Protein 7VQ6 (pdb70)

InterPro domains:
  IPR004360 Glyoxalase/fosfomycin resistance/dioxygenase domain [PF00903] (30-168)
  IPR004361 Glyoxalase I [TIGR00068] (29-171)
  IPR018146 Glyoxalase I, conserved site [PS00934] (31-52)
  IPR018146 Glyoxalase I, conserved site [PS00935] (116-132)
  IPR029068 Glyoxalase/Bleomycin resistance protein/Dihydroxybiphenyl dioxygenase [G3DSA:3.10.180.10] (4-175)
  IPR029068 Glyoxalase/Bleomycin resistance protein/Dihydroxybiphenyl dioxygen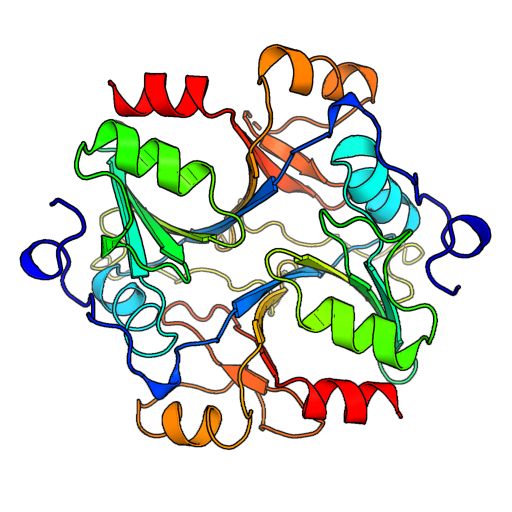ase [SSF54593] (16-169)
  IPR037523 Vicinal oxygen chelate (VOC), core domain [PS51819] (28-181)

Structure (mmCIF, N/CA/C/O backbone):
data_7VQ6
#
_entry.id   7VQ6
#
_cell.length_a   58.255
_cell.length_b   49.507
_cell.length_c   58.413
_cell.angle_alpha   90.000
_cell.angle_beta   99.380
_cell.angle_gamma   90.000
#
_symmetry.space_group_name_H-M   'P 1 21 1'
#
loop_
_entity.id
_entity.type
_entity.pdbx_description
1 polymer 'Lactoylglutathione lyase'
2 non-polymer 'NICKEL (II) ION'
3 water water
#
loop_
_atom_site.group_PDB
_atom_site.id
_atom_site.type_symbol
_atom_site.label_atom_id
_atom_site.label_alt_id
_atom_site.label_comp_id
_atom_site.label_asym_id
_atom_site.label_entity_id
_atom_site.label_seq_id
_atom_site.pdbx_PDB_ins_code
_atom_site.Cartn_x
_atom_site.Cartn_y
_atom_site.Cartn_z
_atom_site.occupancy
_atom_site.B_iso_or_equiv
_atom_site.auth_seq_id
_atom_site.auth_comp_id
_atom_site.auth_asym_id
_atom_site.auth_atom_id
_atom_site.pdbx_PDB_model_num
ATOM 1 N N . SER A 1 17 ? -4.302 20.389 17.851 1.00 21.57 6 SER A N 1
ATOM 2 C CA . SER A 1 17 ? -4.462 18.959 18.121 1.00 18.49 6 SER A CA 1
ATOM 3 C C . SER A 1 17 ? -3.753 18.511 19.414 1.00 14.59 6 SER A C 1
ATOM 4 O O . SER A 1 17 ? -2.841 19.191 19.955 1.00 14.67 6 SER A O 1
ATOM 7 N N . LYS A 1 18 ? -4.128 17.314 19.823 1.00 12.87 7 LYS A N 1
ATOM 8 C CA . LYS A 1 18 ? -3.524 16.700 21.032 1.00 11.70 7 LYS A CA 1
ATOM 9 C C . LYS A 1 18 ? -2.083 16.273 20.755 1.00 10.82 7 LYS A C 1
ATOM 10 O O . LYS A 1 18 ? -1.370 15.961 21.707 1.00 11.79 7 LYS A O 1
ATOM 16 N N . GLU A 1 19 ? -1.638 16.342 19.492 1.00 9.82 8 GLU A N 1
ATOM 17 C CA . GLU A 1 19 ? -0.209 16.127 19.166 1.00 9.28 8 GLU A CA 1
ATOM 18 C C . GLU A 1 19 ? 0.592 17.422 19.108 1.00 11.58 8 GLU A C 1
ATOM 19 O O . GLU A 1 19 ? 1.748 17.389 18.776 1.00 10.45 8 GLU A O 1
ATOM 25 N N . SER A 1 20 ? 0.009 18.572 19.440 1.00 11.04 9 SER A N 1
ATOM 26 C CA . SER A 1 20 ? 0.722 19.845 19.321 1.00 10.85 9 SER A CA 1
ATOM 27 C C . SER A 1 20 ? 1.884 19.929 20.291 1.00 10.06 9 SER A C 1
ATOM 28 O O . SER A 1 20 ? 1.880 19.310 21.343 1.00 8.88 9 SER A O 1
ATOM 31 N N . PRO A 1 21 ? 2.918 20.723 19.964 1.00 9.95 10 PRO A N 1
ATOM 32 C CA . PRO A 1 21 ? 3.983 20.944 20.929 1.00 11.96 10 PRO A CA 1
ATOM 33 C C . PRO A 1 21 ? 3.465 21.587 22.230 1.00 12.49 10 PRO A C 1
ATOM 34 O O . PRO A 1 21 ? 3.965 21.226 23.297 1.00 11.92 10 PRO A O 1
ATOM 38 N N . ALA A 1 22 ? 2.464 22.472 22.168 1.00 13.41 11 ALA A N 1
ATOM 39 C CA . ALA A 1 22 ? 1.928 23.081 23.415 1.00 12.02 11 ALA A CA 1
ATOM 40 C C . ALA A 1 22 ? 1.359 22.016 24.357 1.00 11.84 11 ALA A C 1
ATOM 41 O O . ALA A 1 22 ? 1.401 22.182 25.611 1.00 15.32 11 ALA A O 1
ATOM 43 N N . ASN A 1 23 ? 0.796 20.939 23.819 1.00 10.84 12 ASN A N 1
ATOM 44 C CA . ASN A 1 23 ? 0.177 19.826 24.579 1.00 10.94 12 ASN A CA 1
ATOM 45 C C . ASN A 1 23 ? 1.211 18.727 24.910 1.00 9.92 12 ASN A C 1
ATOM 46 O O . ASN A 1 23 ? 0.811 17.771 25.524 1.00 11.62 12 ASN A O 1
ATOM 51 N N . ASN A 1 24 ? 2.483 18.887 24.501 1.00 9.78 13 ASN A N 1
ATOM 52 C CA . ASN A 1 24 ? 3.464 17.782 24.628 1.00 9.21 13 ASN A CA 1
ATOM 53 C C . ASN A 1 24 ? 4.857 18.344 24.894 1.00 10.15 13 ASN A C 1
ATOM 54 O O . ASN A 1 24 ? 5.708 18.477 24.001 1.00 10.09 13 ASN A O 1
ATOM 59 N N . PRO A 1 25 ? 5.134 18.684 26.191 1.00 10.00 14 PRO A N 1
ATOM 60 C CA . PRO A 1 25 ? 6.461 19.129 26.580 1.00 9.68 14 PRO A CA 1
ATOM 61 C C . PRO A 1 25 ? 7.531 18.184 26.008 1.00 8.20 14 PRO A C 1
ATOM 62 O O . PRO A 1 25 ? 7.373 16.952 26.140 1.00 10.10 14 PRO A O 1
ATOM 66 N N . GLY A 1 26 ? 8.605 18.735 25.446 1.00 9.08 15 GLY A N 1
ATOM 67 C CA . GLY A 1 26 ? 9.713 18.010 24.843 1.00 8.37 15 GLY A CA 1
ATOM 68 C C . GLY A 1 26 ? 9.563 17.830 23.348 1.00 9.16 15 GLY A C 1
ATOM 69 O O . GLY A 1 26 ? 10.546 17.556 22.685 1.00 9.87 15 GLY A O 1
ATOM 70 N N . LEU A 1 27 ? 8.369 17.954 22.769 1.00 8.40 16 LEU A N 1
ATOM 71 C CA . LEU A 1 27 ? 8.188 17.736 21.311 1.00 8.75 16 LEU A CA 1
ATOM 72 C C . LEU A 1 27 ? 8.846 18.860 20.538 1.00 8.83 16 LEU A C 1
ATOM 73 O O . LEU A 1 27 ? 8.593 20.054 20.822 1.00 9.85 16 LEU A O 1
ATOM 78 N N . HIS A 1 28 ? 9.719 18.521 19.592 1.00 8.97 17 HIS A N 1
ATOM 79 C CA . HIS A 1 28 ? 10.515 19.445 18.764 1.00 9.31 17 HIS A CA 1
ATOM 80 C C . HIS A 1 28 ? 9.987 19.230 17.350 1.00 10.22 17 HIS A C 1
ATOM 81 O O . HIS A 1 28 ? 10.221 18.154 16.758 1.00 10.74 17 HIS A O 1
ATOM 88 N N . THR A 1 29 ? 9.174 20.121 16.812 1.00 11.72 18 THR A N 1
ATOM 89 C CA . THR A 1 29 ? 8.540 19.917 15.487 1.00 12.60 18 THR A CA 1
ATOM 90 C C . THR A 1 29 ? 8.496 21.266 14.795 1.00 11.92 18 THR A C 1
ATOM 91 O O . THR A 1 29 ? 8.233 22.243 15.496 1.00 12.88 18 THR A O 1
ATOM 95 N N . PRO A 1 30 ? 8.633 21.353 13.454 1.00 10.51 19 PRO A N 1
ATOM 96 C CA . PRO A 1 30 ? 8.968 20.256 12.549 1.00 9.99 19 PRO A CA 1
ATOM 97 C C . PRO A 1 30 ? 10.409 19.764 12.696 1.00 9.62 19 PRO A C 1
ATOM 98 O O . PRO A 1 30 ? 11.214 20.360 13.408 1.00 11.11 19 PRO A O 1
ATOM 102 N N . PRO A 1 31 ? 10.790 18.736 11.931 1.00 9.94 20 PRO A N 1
ATOM 103 C CA . PRO A 1 31 ? 12.122 18.186 12.078 1.00 8.75 20 PRO A CA 1
ATOM 104 C C . PRO A 1 31 ? 13.255 19.131 11.672 1.00 8.60 20 PRO A C 1
ATOM 105 O O . PRO A 1 31 ? 13.061 19.871 10.704 1.00 9.71 20 PRO A O 1
ATOM 109 N N . ASP A 1 32 ? 14.422 18.912 12.243 1.00 7.22 21 ASP A N 1
ATOM 110 C CA . ASP A 1 32 ? 15.610 19.627 11.817 1.00 7.71 21 ASP A CA 1
ATOM 111 C C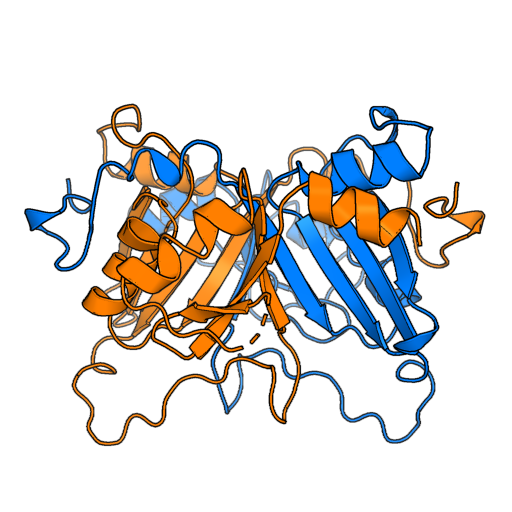 . ASP A 1 32 ? 15.950 19.245 10.381 1.00 7.32 21 ASP A C 1
ATOM 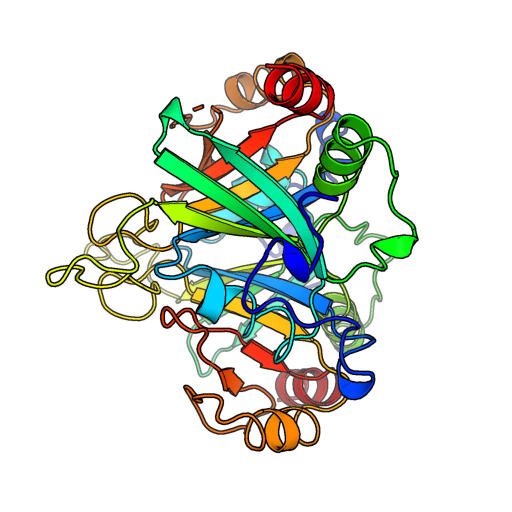112 O O . ASP A 1 32 ? 15.819 18.074 10.038 1.00 8.44 21 ASP A O 1
ATOM 117 N N . GLU A 1 33 ? 16.446 20.154 9.554 1.00 8.19 22 GLU A N 1
ATOM 118 C CA . GLU A 1 33 ? 16.807 19.872 8.155 1.00 9.51 22 GLU A CA 1
ATOM 119 C C . GLU A 1 33 ? 17.790 18.709 8.108 1.00 8.62 22 GLU A C 1
ATOM 120 O O . GLU A 1 33 ? 17.726 17.926 7.126 1.00 10.03 22 GLU A O 1
ATOM 126 N N . ALA A 1 34 ? 18.730 18.617 9.017 1.00 8.95 23 ALA A N 1
ATOM 127 C CA . ALA A 1 34 ? 19.799 17.601 8.948 1.00 9.25 23 ALA A CA 1
ATOM 128 C C . ALA A 1 34 ? 19.169 16.208 8.955 1.00 8.86 23 ALA A C 1
ATOM 129 O O . ALA A 1 34 ? 19.878 15.306 8.496 1.00 9.45 23 ALA A O 1
ATOM 131 N N . THR A 1 35 ? 17.950 16.031 9.475 1.00 7.93 24 THR A N 1
ATOM 132 C CA . THR A 1 35 ? 17.291 14.726 9.587 1.00 8.26 24 THR A CA 1
ATOM 133 C C . THR A 1 35 ? 16.453 14.385 8.383 1.00 9.14 24 THR A C 1
ATOM 134 O O . THR A 1 35 ? 15.908 13.295 8.366 1.00 9.40 24 THR A O 1
ATOM 138 N N . LYS A 1 36 ? 16.479 15.237 7.350 1.00 10.31 25 LYS A N 1
ATOM 139 C CA . LYS A 1 36 ? 15.705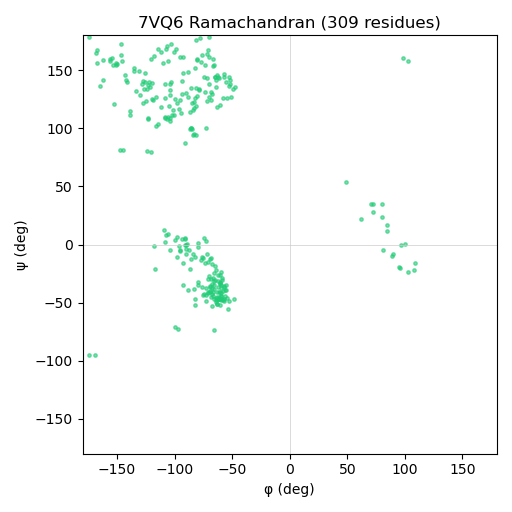 15.055 6.110 1.00 11.81 25 LYS A CA 1
ATOM 140 C C . LYS A 1 36 ? 16.020 13.676 5.519 1.00 10.62 25 LYS A C 1
ATOM 141 O O . LYS A 1 36 ? 17.204 13.334 5.359 1.00 11.78 25 LYS A O 1
ATOM 147 N N . GLY A 1 37 ? 14.990 12.876 5.262 1.00 11.44 26 GLY A N 1
ATOM 148 C CA . GLY A 1 37 ? 15.286 11.625 4.573 1.00 10.09 26 GLY A CA 1
ATOM 149 C C . GLY A 1 37 ? 15.811 10.540 5.512 1.00 8.95 26 GLY A C 1
ATOM 150 O O . GLY A 1 37 ? 16.029 9.457 5.004 1.00 10.60 26 GLY A O 1
ATOM 151 N N . TYR A 1 38 ? 16.061 10.769 6.791 1.00 8.64 27 TYR A N 1
ATOM 152 C CA . TYR A 1 38 ? 16.262 9.645 7.729 1.00 7.93 27 TYR A CA 1
ATOM 153 C C . TYR A 1 38 ? 15.084 8.686 7.586 1.00 7.94 27 TYR A C 1
ATOM 154 O O . TYR A 1 38 ? 13.969 9.077 7.412 1.00 8.09 27 TYR A O 1
ATOM 163 N N . ILE A 1 39 ? 15.385 7.431 7.666 1.00 8.25 28 ILE A N 1
ATOM 164 C CA . ILE A 1 39 ? 14.345 6.369 7.707 1.00 8.27 28 ILE A CA 1
ATOM 165 C C . ILE A 1 39 ? 14.523 5.450 8.911 1.00 7.31 28 ILE A C 1
ATOM 166 O O . ILE A 1 39 ? 15.641 5.197 9.367 1.00 7.87 28 ILE A O 1
ATOM 171 N N . MET A 1 40 ? 13.387 4.964 9.395 1.00 6.55 29 MET A N 1
ATOM 172 C CA . MET A 1 40 ? 13.348 3.917 10.437 1.00 6.83 29 MET A CA 1
ATOM 173 C C . MET A 1 40 ? 13.500 2.567 9.728 1.00 6.30 29 MET A C 1
ATOM 174 O O . MET A 1 40 ? 12.513 2.055 9.164 1.00 7.53 29 MET A O 1
ATOM 179 N N . GLN A 1 41 ? 14.706 2.096 9.670 1.00 6.98 30 GLN A N 1
ATOM 180 C CA . GLN A 1 41 ? 15.068 1.039 8.715 1.00 6.97 30 GLN A CA 1
ATOM 181 C C . GLN A 1 41 ? 14.822 -0.354 9.311 1.00 6.87 30 GLN A C 1
ATOM 182 O O . GLN A 1 41 ? 14.476 -1.263 8.538 1.00 6.87 30 GLN A O 1
ATOM 188 N N . GLN A 1 42 ? 15.107 -0.579 10.594 1.00 6.27 31 GLN A N 1
ATOM 189 C CA . GLN A 1 42 ? 15.129 -1.960 11.136 1.00 6.39 31 GLN A CA 1
ATOM 190 C C . GLN A 1 42 ? 14.755 -1.978 12.602 1.00 6.73 31 GLN A C 1
ATOM 191 O O . GLN A 1 42 ? 14.977 -1.043 13.358 1.00 6.84 31 GLN A O 1
ATOM 197 N N . THR A 1 43 ? 14.269 -3.150 12.975 1.00 6.16 32 THR A N 1
ATOM 198 C CA . THR A 1 43 ? 14.049 -3.616 14.363 1.00 6.25 32 THR A CA 1
ATOM 199 C C . THR A 1 43 ? 14.828 -4.935 14.477 1.00 6.38 32 THR A C 1
ATOM 200 O O . THR A 1 43 ? 14.588 -5.838 13.648 1.00 6.56 32 THR A O 1
ATOM 204 N N . MET A 1 44 ? 15.762 -5.035 15.440 1.00 6.57 33 MET A N 1
ATOM 205 C CA . MET A 1 44 ? 16.652 -6.200 15.511 1.00 6.26 33 MET A CA 1
ATOM 206 C C . MET A 1 44 ? 16.271 -7.080 16.701 1.00 6.71 33 MET A C 1
ATOM 207 O O . MET A 1 44 ? 16.175 -6.612 17.875 1.00 6.48 33 MET A O 1
ATOM 212 N N . PHE A 1 45 ? 16.049 -8.348 16.385 1.00 6.09 34 PHE A N 1
ATOM 213 C CA . PHE A 1 45 ? 15.814 -9.400 17.412 1.00 6.23 34 PHE A CA 1
ATOM 214 C C . PHE A 1 45 ? 16.895 -10.481 17.313 1.00 5.82 34 PHE A C 1
ATOM 215 O O . PHE A 1 45 ? 17.245 -10.853 16.266 1.00 6.34 34 PHE A O 1
ATOM 223 N N . ARG A 1 46 ? 17.380 -10.945 18.464 1.00 30.00 35 ARG A N 1
ATOM 224 C CA . ARG A 1 46 ? 18.223 -12.180 18.466 1.00 30.00 35 ARG A CA 1
ATOM 225 C C . ARG A 1 46 ? 17.300 -13.405 18.347 1.00 30.00 35 ARG A C 1
ATOM 226 O O . ARG A 1 46 ? 16.348 -13.488 19.041 1.00 30.00 35 ARG A O 1
ATOM 234 N N . ILE A 1 47 ? 17.675 -14.297 17.458 1.00 5.65 36 ILE A N 1
ATOM 235 C CA . ILE A 1 47 ? 16.833 -15.504 17.206 1.00 6.20 36 ILE A CA 1
ATOM 236 C C . ILE A 1 47 ? 17.653 -16.799 17.360 1.00 6.15 36 ILE A C 1
ATOM 237 O O . ILE A 1 47 ? 18.786 -16.865 16.954 1.00 6.91 36 ILE A O 1
ATOM 242 N N . LYS A 1 48 ? 17.026 -17.791 17.954 1.00 6.01 37 LYS A N 1
ATOM 243 C CA . LYS A 1 48 ? 17.726 -19.060 18.269 1.00 7.23 37 LYS A CA 1
ATOM 244 C C . LYS A 1 48 ? 18.003 -19.916 17.009 1.00 7.63 37 LYS A C 1
ATOM 245 O O . LYS A 1 48 ? 19.099 -20.525 16.936 1.00 7.46 37 LYS A O 1
ATOM 251 N N . ASP A 1 49 ? 17.060 -20.036 16.121 1.00 7.37 38 ASP A N 1
ATOM 252 C CA . ASP A 1 49 ? 17.099 -21.063 15.064 1.00 7.50 38 ASP A CA 1
ATOM 253 C C . ASP A 1 49 ? 16.613 -20.422 13.762 1.00 7.52 38 ASP A C 1
ATOM 254 O O . ASP A 1 49 ? 15.406 -20.059 13.669 1.00 6.70 38 ASP A O 1
ATOM 259 N N . PRO A 1 50 ? 17.470 -20.226 12.748 1.00 7.47 39 PRO A N 1
ATOM 260 C CA . PRO A 1 50 ? 17.055 -19.499 11.546 1.00 8.11 39 PRO A CA 1
ATOM 261 C C . PRO A 1 50 ? 15.959 -20.233 10.772 1.00 8.20 39 PRO A C 1
ATOM 262 O O . PRO A 1 50 ? 15.188 -19.599 10.116 1.00 8.66 39 PRO A O 1
ATOM 266 N N . LYS A 1 51 ? 15.932 -21.578 10.818 1.00 8.40 40 LYS A N 1
ATOM 267 C CA . LYS A 1 51 ? 14.928 -22.286 10.015 1.00 8.35 40 LYS A CA 1
ATOM 268 C C . LYS A 1 51 ? 13.540 -21.994 10.595 1.00 8.26 40 LYS A C 1
ATOM 269 O O . LYS A 1 51 ? 12.599 -21.694 9.867 1.00 8.54 40 LYS A O 1
ATOM 275 N N . ARG A 1 52 ? 13.389 -22.017 11.900 1.00 8.29 41 ARG A N 1
ATOM 276 C CA . ARG A 1 52 ? 12.104 -21.727 12.545 1.00 8.48 41 ARG A CA 1
ATOM 277 C C . ARG A 1 52 ? 11.731 -20.276 12.318 1.00 8.00 41 ARG A C 1
ATOM 278 O O . ARG A 1 52 ? 10.568 -19.974 12.046 1.00 7.91 41 ARG A O 1
ATOM 286 N N . THR A 1 53 ? 12.709 -19.392 12.479 1.00 7.21 42 THR A N 1
ATOM 287 C CA . THR A 1 53 ? 12.411 -17.956 12.310 1.00 8.16 42 THR A CA 1
ATOM 288 C C . THR A 1 53 ? 12.086 -17.638 10.849 1.00 7.72 42 THR A C 1
ATOM 289 O O . THR A 1 53 ? 11.075 -16.922 10.630 1.00 7.64 42 THR A O 1
ATOM 293 N N . LEU A 1 54 ? 12.866 -18.149 9.904 1.00 7.77 43 LEU A N 1
ATOM 294 C CA . LEU A 1 54 ? 12.477 -17.926 8.498 1.00 9.57 43 LEU A CA 1
ATOM 295 C C . LEU A 1 54 ? 11.078 -18.426 8.217 1.00 9.01 43 LEU A C 1
ATOM 296 O O . LEU A 1 54 ? 10.307 -17.760 7.487 1.00 9.28 43 LEU A O 1
ATOM 301 N N A GLU A 1 55 ? 10.701 -19.591 8.720 0.50 8.27 44 GLU A N 1
ATOM 302 N N B GLU A 1 55 ? 10.739 -19.632 8.690 0.50 8.58 44 GLU A N 1
ATOM 303 C CA A GLU A 1 55 ? 9.359 -20.109 8.383 0.50 9.64 44 GLU A CA 1
ATOM 304 C CA B GLU A 1 55 ? 9.391 -20.228 8.490 0.50 10.31 44 GLU A CA 1
ATOM 305 C C A GLU A 1 55 ? 8.269 -19.212 8.999 0.50 9.18 44 GLU A C 1
ATOM 306 C C B GLU A 1 55 ? 8.354 -19.203 8.976 0.50 9.48 44 GLU A C 1
ATOM 307 O O A GLU A 1 55 ? 7.161 -19.002 8.410 0.50 9.09 44 GLU A O 1
ATOM 308 O O B GLU A 1 55 ? 7.420 -18.859 8.232 0.50 10.35 44 GLU A O 1
ATOM 319 N N . PHE A 1 56 ? 8.435 -18.803 10.248 1.00 9.08 45 PHE A N 1
ATOM 320 C CA . PHE A 1 56 ? 7.441 -17.940 10.879 1.00 8.95 45 PHE A CA 1
ATOM 321 C C . PHE A 1 56 ? 7.327 -16.642 10.077 1.00 8.37 45 PHE A C 1
ATOM 322 O O . PHE A 1 56 ? 6.207 -16.243 9.696 1.00 9.20 45 PHE A O 1
ATOM 330 N N . TYR A 1 57 ? 8.428 -15.923 9.858 1.00 7.76 46 TYR A N 1
ATOM 331 C CA . TYR A 1 57 ? 8.288 -14.562 9.288 1.00 7.46 46 TYR A CA 1
ATOM 332 C C . TYR A 1 57 ? 7.867 -14.667 7.834 1.00 7.67 46 TYR A C 1
ATOM 333 O O . TYR A 1 57 ? 7.221 -13.740 7.346 1.00 7.29 46 TYR A O 1
ATOM 342 N N . SER A 1 58 ? 8.242 -15.711 7.131 1.00 8.17 47 SER A N 1
ATOM 343 C CA . SER A 1 58 ? 7.923 -15.831 5.683 1.00 9.03 47 SER A CA 1
ATOM 344 C C . SER A 1 58 ? 6.575 -16.523 5.494 1.00 10.12 47 SER A C 1
ATOM 345 O O . SER A 1 58 ? 5.735 -15.969 4.764 1.00 9.95 47 SER A O 1
ATOM 348 N N A ARG A 1 59 ? 6.357 -17.670 6.092 0.50 9.70 48 ARG A N 1
ATOM 349 N N B ARG A 1 59 ? 6.322 -17.665 6.123 0.50 9.67 48 ARG A N 1
ATOM 350 C CA A ARG A 1 59 ? 5.060 -18.345 5.886 0.50 9.77 48 ARG A CA 1
ATOM 351 C CA B ARG A 1 59 ? 5.067 -18.435 5.872 0.50 9.61 48 ARG A CA 1
ATOM 352 C C A ARG A 1 59 ? 3.978 -17.615 6.691 0.50 9.22 48 ARG A C 1
ATOM 353 C C B ARG A 1 59 ? 3.911 -17.851 6.718 0.50 9.04 48 ARG A C 1
ATOM 354 O O A ARG A 1 59 ? 2.956 -17.145 6.137 0.50 9.97 48 ARG A O 1
ATOM 355 O O B ARG A 1 59 ? 2.762 -17.677 6.187 0.50 8.95 48 ARG A O 1
ATOM 370 N N . VAL A 1 60 ? 4.116 -17.566 8.020 1.00 8.79 49 VAL A N 1
ATOM 371 C CA . VAL A 1 60 ? 3.036 -17.032 8.860 1.00 9.30 49 VAL A CA 1
ATOM 372 C C . VAL A 1 60 ? 2.803 -15.565 8.509 1.00 8.21 49 VAL A C 1
ATOM 373 O O . VAL A 1 60 ? 1.624 -15.165 8.274 1.00 8.97 49 VAL A O 1
ATOM 377 N N . LEU A 1 61 ? 3.835 -14.711 8.560 1.00 8.47 50 LEU A N 1
ATOM 378 C CA . LEU A 1 61 ? 3.609 -13.259 8.375 1.00 9.05 50 LEU A CA 1
ATOM 379 C C . LEU A 1 61 ? 3.617 -12.820 6.920 1.00 8.46 50 LEU A C 1
ATOM 380 O O . LEU A 1 61 ? 3.123 -11.724 6.624 1.00 9.29 50 LEU A O 1
ATOM 385 N N . GLY A 1 62 ? 4.209 -13.573 6.040 1.00 7.57 51 GLY A N 1
ATOM 386 C CA . GLY A 1 62 ? 4.303 -13.151 4.627 1.00 7.88 51 GLY A CA 1
ATOM 387 C C . GLY A 1 62 ? 5.393 -12.157 4.330 1.00 7.91 51 GLY A C 1
ATOM 388 O O . GLY A 1 62 ? 5.381 -11.543 3.221 1.00 8.29 51 GLY A O 1
ATOM 389 N N . MET A 1 63 ? 6.430 -12.106 5.142 1.00 8.00 52 MET A N 1
ATOM 390 C CA . MET A 1 63 ? 7.595 -11.299 4.823 1.00 7.14 52 MET A CA 1
ATOM 391 C C . MET A 1 63 ? 8.486 -12.066 3.833 1.00 7.29 52 MET A C 1
ATOM 392 O O . MET A 1 63 ? 8.385 -13.291 3.733 1.00 9.56 52 MET A O 1
ATOM 397 N N . SER A 1 64 ? 9.332 -11.299 3.142 1.00 6.79 53 SER A N 1
ATOM 398 C CA . SER A 1 64 ? 10.356 -11.830 2.236 1.00 7.14 53 SER A CA 1
ATOM 399 C C . SER A 1 64 ? 11.732 -11.719 2.869 1.00 8.02 53 SER A C 1
ATOM 400 O O . SER A 1 64 ? 11.982 -10.822 3.699 1.00 8.78 53 SER A O 1
ATOM 403 N N . LEU A 1 65 ? 12.650 -12.529 2.409 1.00 7.43 54 LEU A N 1
ATOM 404 C CA . LEU A 1 65 ? 14.063 -12.451 2.788 1.00 7.75 54 LEU A CA 1
ATOM 405 C C . LEU A 1 65 ? 14.744 -11.445 1.880 1.00 9.33 54 LEU A C 1
ATOM 406 O O . LEU A 1 65 ? 15.054 -11.737 0.755 1.00 9.37 54 LEU A O 1
ATOM 411 N N . LEU A 1 66 ? 14.943 -10.235 2.385 1.00 7.88 55 LEU A N 1
ATOM 412 C CA . LEU A 1 66 ? 15.568 -9.149 1.600 1.00 8.48 55 LEU A CA 1
ATOM 413 C C . LEU A 1 66 ? 17.058 -9.390 1.512 1.00 8.36 55 LEU A C 1
ATOM 414 O O . LEU A 1 66 ? 17.668 -9.106 0.399 1.00 9.29 55 LEU A O 1
ATOM 419 N N . ASN A 1 67 ? 17.686 -9.898 2.549 1.00 9.78 56 ASN A N 1
ATOM 420 C CA . ASN A 1 67 ? 19.142 -10.032 2.510 1.00 10.06 56 ASN A CA 1
ATOM 421 C C . ASN A 1 67 ? 19.575 -10.999 3.582 1.00 9.74 56 ASN A C 1
ATOM 422 O O . ASN A 1 67 ? 19.081 -10.941 4.683 1.00 9.19 56 ASN A O 1
ATOM 427 N N . LYS A 1 68 ? 20.569 -11.813 3.262 1.00 10.00 57 LYS A N 1
ATOM 428 C CA . LYS A 1 68 ? 21.244 -12.660 4.263 1.00 10.42 57 LYS A CA 1
ATOM 429 C C . LYS A 1 68 ? 22.702 -12.256 4.305 1.00 11.99 57 LYS A C 1
ATOM 430 O O . LYS A 1 68 ? 23.374 -12.288 3.245 1.00 12.37 57 LYS A O 1
ATOM 436 N N . VAL A 1 69 ? 23.209 -11.899 5.450 1.00 11.97 58 VAL A N 1
ATOM 437 C CA . VAL A 1 69 ? 24.596 -11.424 5.590 1.00 14.68 58 VAL A CA 1
ATOM 438 C C . VAL A 1 69 ? 25.271 -12.335 6.610 1.00 13.93 58 VAL A C 1
ATOM 439 O O . VAL A 1 69 ? 24.962 -12.254 7.789 1.00 12.58 58 VAL A O 1
ATOM 443 N N . ASP A 1 70 ? 26.161 -13.203 6.168 1.00 16.43 59 ASP A N 1
ATOM 444 C CA . ASP A 1 70 ? 27.027 -14.026 7.043 1.00 17.65 59 ASP A CA 1
ATOM 445 C C . ASP A 1 70 ? 28.210 -13.172 7.520 1.00 18.20 59 ASP A C 1
ATOM 446 O O . ASP A 1 70 ? 28.829 -12.406 6.703 1.00 19.01 59 ASP A O 1
ATOM 451 N N . VAL A 1 71 ? 28.430 -13.141 8.810 1.00 18.32 60 VAL A N 1
ATOM 452 C CA . VAL A 1 71 ? 29.575 -12.429 9.411 1.00 20.80 60 VAL A CA 1
ATOM 453 C C . VAL A 1 71 ? 30.438 -13.426 10.181 1.00 21.72 60 VAL A C 1
ATOM 454 O O . VAL A 1 71 ? 30.342 -13.548 11.395 1.00 23.83 60 VAL A O 1
ATOM 458 N N . PRO A 1 72 ? 31.281 -14.178 9.449 1.00 26.80 61 PRO A N 1
ATOM 459 C CA . PRO A 1 72 ? 31.999 -15.324 10.012 1.00 30.32 61 PRO A CA 1
ATOM 460 C C . PRO A 1 72 ? 32.907 -14.990 11.200 1.00 33.71 61 PRO A C 1
ATOM 461 O O . PRO A 1 72 ? 33.035 -15.854 12.055 1.00 29.24 61 PRO A O 1
ATOM 465 N N . TYR A 1 73 ? 33.471 -13.782 11.274 1.00 35.82 62 TYR A N 1
ATOM 466 C CA . TYR A 1 73 ? 34.391 -13.409 12.387 1.00 43.91 62 TYR A CA 1
ATOM 467 C C . TYR A 1 73 ? 33.583 -13.103 13.661 1.00 40.70 62 TYR A C 1
ATOM 468 O O . TYR A 1 73 ? 34.182 -13.024 14.750 1.00 36.79 62 TYR A O 1
ATOM 477 N N . MET A 1 74 ? 32.260 -12.930 13.545 1.00 32.63 63 MET A N 1
ATOM 478 C CA . MET A 1 74 ? 31.356 -12.721 14.700 1.00 30.36 63 MET A CA 1
ATOM 479 C C . MET A 1 74 ? 30.502 -13.985 14.904 1.00 23.71 63 MET A C 1
ATOM 480 O O . MET A 1 74 ? 29.669 -13.972 15.813 1.00 22.62 63 MET A O 1
ATOM 485 N N . LYS A 1 75 ? 30.723 -15.011 14.092 1.00 21.10 64 LYS A N 1
ATOM 486 C CA . LYS A 1 75 ? 29.973 -16.288 14.153 1.00 19.66 64 LYS A CA 1
ATOM 487 C C . LYS A 1 75 ? 28.468 -15.980 14.194 1.00 17.69 64 LYS A C 1
ATOM 488 O O . LYS A 1 75 ? 27.804 -16.454 15.077 1.00 15.65 64 LYS A O 1
ATOM 494 N N . MET A 1 76 ? 27.999 -15.193 13.229 1.00 15.86 65 MET A N 1
ATOM 495 C CA . MET A 1 76 ? 26.573 -14.809 13.205 1.00 15.03 65 MET A CA 1
ATOM 496 C C . MET A 1 76 ? 26.145 -14.575 11.777 1.00 13.11 65 MET A C 1
ATOM 497 O O . MET A 1 76 ? 26.941 -14.356 10.880 1.00 13.00 65 MET A O 1
ATOM 502 N N . THR A 1 77 ? 24.850 -14.711 11.573 1.00 11.49 66 THR A N 1
ATOM 503 C CA . THR A 1 77 ? 24.172 -14.423 10.308 1.00 10.37 66 THR A CA 1
ATOM 504 C C . THR A 1 77 ? 23.025 -13.465 10.586 1.00 10.40 66 THR A C 1
ATOM 505 O O . THR A 1 77 ? 22.233 -13.718 11.521 1.00 11.67 66 THR A O 1
ATOM 509 N N . LEU A 1 78 ? 22.930 -12.451 9.769 1.00 9.29 67 LEU A N 1
ATOM 510 C CA . LEU A 1 78 ? 21.837 -11.476 9.782 1.00 9.48 67 LEU A CA 1
ATOM 511 C C . LEU A 1 78 ? 20.839 -11.840 8.691 1.00 9.26 67 LEU A C 1
ATOM 512 O O . LEU A 1 78 ? 21.227 -11.920 7.514 1.00 10.80 67 LEU A O 1
ATOM 517 N N . TYR A 1 79 ? 19.580 -11.996 9.068 1.00 8.85 68 TYR A N 1
ATOM 518 C CA . TYR A 1 79 ? 18.460 -12.244 8.129 1.00 8.43 68 TYR A CA 1
ATOM 519 C C . TYR A 1 79 ? 17.615 -10.960 8.092 1.00 8.59 68 TYR A C 1
ATOM 520 O O . TYR A 1 79 ? 16.900 -10.703 9.098 1.00 9.54 68 TYR A O 1
ATOM 529 N N . MET A 1 80 ? 17.644 -10.211 6.993 1.00 8.21 69 MET A N 1
ATOM 530 C CA . MET A 1 80 ? 16.833 -8.995 6.885 1.00 8.34 69 MET A CA 1
ATOM 531 C C . MET A 1 80 ? 15.544 -9.326 6.181 1.00 7.49 69 MET A C 1
ATOM 532 O O . MET A 1 80 ? 15.620 -9.802 4.994 1.00 8.01 69 MET A O 1
ATOM 537 N N . MET A 1 81 ? 14.417 -9.034 6.792 1.00 6.55 70 MET A N 1
ATOM 538 C CA . MET A 1 81 ? 13.146 -9.498 6.220 1.00 5.94 70 MET A CA 1
ATOM 539 C C . MET A 1 81 ? 12.175 -8.334 6.282 1.00 6.66 70 MET A C 1
ATOM 540 O O . MET A 1 81 ? 12.247 -7.489 7.180 1.00 6.59 70 MET A O 1
ATOM 545 N N . GLY A 1 82 ? 11.278 -8.305 5.333 1.00 6.96 71 GLY A N 1
ATOM 546 C CA . GLY A 1 82 ? 10.222 -7.295 5.322 1.00 7.99 71 GLY A CA 1
ATOM 547 C C . GLY A 1 82 ? 9.241 -7.533 4.224 1.00 8.58 71 GLY A C 1
ATOM 548 O O . GLY A 1 82 ? 9.384 -8.506 3.446 1.00 8.96 71 GLY A O 1
ATOM 549 N N . TYR A 1 83 ? 8.247 -6.662 4.182 1.00 8.36 72 TYR A N 1
ATOM 550 C CA . TYR A 1 83 ? 7.224 -6.709 3.138 1.00 8.22 72 TYR A CA 1
ATOM 551 C C . TYR A 1 83 ? 7.698 -5.991 1.894 1.00 9.22 72 TYR A C 1
ATOM 552 O O . TYR A 1 83 ? 7.604 -4.762 1.782 1.00 10.30 72 TYR A O 1
ATOM 561 N N . GLU A 1 84 ? 8.261 -6.759 0.987 1.00 9.77 73 GLU A N 1
ATOM 562 C CA . GLU A 1 84 ? 8.721 -6.228 -0.306 1.00 10.97 73 GLU A CA 1
ATOM 563 C C . GLU A 1 84 ? 8.641 -7.297 -1.367 1.00 12.98 73 GLU A C 1
ATOM 564 O O . GLU A 1 84 ? 8.660 -8.494 -1.032 1.00 14.37 73 GLU A O 1
ATOM 570 N N . ASP A 1 85 ? 8.507 -6.836 -2.605 1.00 13.26 74 ASP A N 1
ATOM 571 C CA . ASP A 1 85 ? 8.615 -7.717 -3.793 1.00 13.97 74 ASP A CA 1
ATOM 572 C C . ASP A 1 85 ? 10.093 -7.873 -4.063 1.00 14.02 74 ASP A C 1
ATOM 573 O O . ASP A 1 85 ? 10.619 -7.014 -4.714 1.00 13.86 74 ASP A O 1
ATOM 578 N N . VAL A 1 86 ? 10.738 -8.923 -3.560 1.00 13.57 75 VAL A N 1
ATOM 579 C CA . VAL A 1 86 ? 12.205 -9.057 -3.731 1.00 15.55 75 VAL A CA 1
ATOM 580 C C . VAL A 1 86 ? 12.564 -9.375 -5.163 1.00 16.41 75 VAL A C 1
ATOM 581 O O . VAL A 1 86 ? 13.711 -9.209 -5.506 1.00 16.78 75 VAL A O 1
ATOM 585 N N . SER A 1 87 ? 11.616 -9.790 -5.989 1.00 15.14 76 SER A N 1
ATOM 586 C CA . SER A 1 87 ? 11.869 -9.923 -7.444 1.00 15.89 76 SER A CA 1
ATOM 587 C C . SER A 1 87 ? 12.175 -8.555 -8.062 1.00 15.60 76 SER A C 1
ATOM 588 O O . SER A 1 87 ? 12.773 -8.513 -9.141 1.00 20.35 76 SER A O 1
ATOM 591 N N . SER A 1 88 ? 11.763 -7.456 -7.433 1.00 17.67 77 SER A N 1
ATOM 592 C CA . SER A 1 88 ? 12.056 -6.109 -7.964 1.00 19.15 77 SER A CA 1
ATOM 593 C C . SER A 1 88 ? 13.440 -5.647 -7.525 1.00 20.03 77 SER A C 1
ATOM 594 O O . SER A 1 88 ? 13.838 -4.555 -7.917 1.00 21.92 77 SER A O 1
ATOM 597 N N . ALA A 1 89 ? 14.116 -6.372 -6.645 1.00 16.16 78 ALA A N 1
ATOM 598 C CA . ALA A 1 89 ? 15.379 -5.868 -6.068 1.00 16.19 78 ALA A CA 1
ATOM 599 C C . ALA A 1 89 ? 16.540 -6.079 -7.030 1.00 16.89 78 ALA A C 1
ATOM 600 O O . ALA A 1 89 ? 16.552 -6.985 -7.870 1.00 17.22 78 ALA A O 1
ATOM 602 N N . PRO A 1 90 ? 17.641 -5.325 -6.882 1.00 13.83 79 PRO A N 1
ATOM 603 C CA . PRO A 1 90 ? 18.839 -5.607 -7.670 1.00 15.62 79 PRO A CA 1
ATOM 604 C C . PRO A 1 90 ? 19.337 -7.050 -7.600 1.00 16.19 79 PRO A C 1
ATOM 605 O O . PRO A 1 90 ? 19.259 -7.691 -6.574 1.00 16.15 79 PRO A O 1
ATOM 609 N N . SER A 1 91 ? 19.857 -7.546 -8.737 1.00 20.19 80 SER A N 1
ATOM 610 C CA . SER A 1 91 ? 20.461 -8.895 -8.842 1.00 19.17 80 SER A CA 1
ATOM 611 C C . SER A 1 91 ? 21.888 -8.880 -8.286 1.00 17.01 80 SER A C 1
ATOM 612 O O . SER A 1 91 ? 22.379 -9.849 -7.720 1.00 16.77 80 SER A O 1
ATOM 615 N N . ASP A 1 92 ? 22.594 -7.779 -8.476 1.00 15.24 81 ASP A N 1
ATOM 616 C CA . ASP A 1 92 ? 23.963 -7.619 -7.980 1.00 15.78 81 ASP A CA 1
ATOM 617 C C . ASP A 1 92 ? 23.911 -7.745 -6.457 1.00 14.70 81 ASP A C 1
ATOM 618 O O . ASP A 1 92 ? 23.235 -6.914 -5.831 1.00 14.22 81 ASP A O 1
ATOM 623 N N . PRO A 1 93 ? 24.612 -8.705 -5.831 1.00 14.86 82 PRO A N 1
ATOM 624 C CA . PRO A 1 93 ? 24.462 -8.886 -4.381 1.00 13.86 82 PRO A CA 1
ATOM 625 C C . PRO A 1 93 ? 24.836 -7.637 -3.560 1.00 14.93 82 PRO A C 1
ATOM 626 O O . PRO A 1 93 ? 24.192 -7.338 -2.529 1.00 13.59 82 PRO A O 1
ATOM 630 N N . VAL A 1 94 ? 25.860 -6.904 -3.962 1.00 15.54 83 VAL A N 1
ATOM 631 C CA . VAL A 1 94 ? 26.221 -5.670 -3.192 1.00 16.30 83 VAL A CA 1
ATOM 632 C C . VAL A 1 94 ? 25.061 -4.676 -3.305 1.00 14.51 83 VAL A C 1
ATOM 633 O O . VAL A 1 94 ? 24.691 -4.094 -2.271 1.00 13.41 83 VAL A O 1
ATOM 637 N N . GLU A 1 95 ? 24.521 -4.454 -4.501 1.00 13.66 84 GLU A N 1
ATOM 638 C CA . GLU A 1 95 ? 23.439 -3.484 -4.719 1.00 13.92 84 GLU A CA 1
ATOM 639 C C . GLU A 1 95 ? 22.169 -3.955 -3.995 1.00 13.64 84 GLU A C 1
ATOM 640 O O . GLU A 1 95 ? 21.346 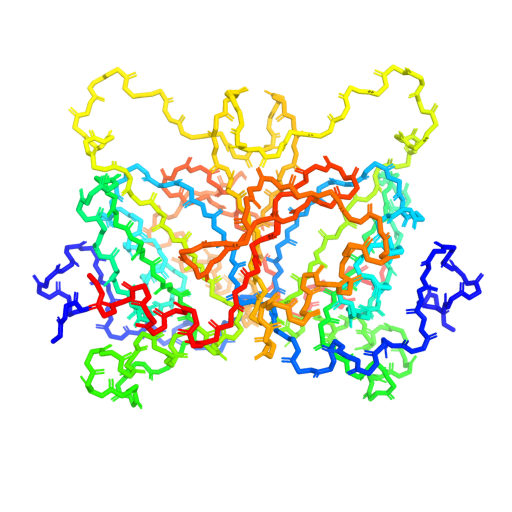-3.119 -3.545 1.00 13.14 84 GLU A O 1
ATOM 646 N N . LYS A 1 96 ? 21.988 -5.263 -3.887 1.00 12.76 85 LYS A N 1
ATOM 647 C CA . LYS A 1 96 ? 20.777 -5.808 -3.224 1.00 11.47 85 LYS A CA 1
ATOM 648 C C . LYS A 1 96 ? 20.870 -5.494 -1.715 1.00 9.62 85 LYS A C 1
ATOM 649 O O . LYS A 1 96 ? 19.861 -5.155 -1.073 1.00 10.67 85 LYS A O 1
ATOM 655 N N . THR A 1 97 ? 22.055 -5.619 -1.160 1.00 10.49 86 THR A N 1
ATOM 656 C CA . THR A 1 97 ? 22.253 -5.242 0.258 1.00 10.99 86 THR A CA 1
ATOM 657 C C . THR A 1 97 ? 21.964 -3.752 0.431 1.00 11.45 86 THR A C 1
ATOM 658 O O . THR A 1 97 ? 21.329 -3.321 1.425 1.00 10.96 86 THR A O 1
ATOM 662 N N . ILE A 1 98 ? 22.508 -2.920 -0.442 1.00 10.02 87 ILE A N 1
ATOM 663 C CA . ILE A 1 98 ? 22.287 -1.465 -0.308 1.00 11.52 87 ILE A CA 1
ATOM 664 C C . ILE A 1 98 ? 20.807 -1.182 -0.443 1.00 11.72 87 ILE A C 1
ATOM 665 O O . ILE A 1 98 ? 20.264 -0.321 0.286 1.00 11.11 87 ILE A O 1
ATOM 670 N N . TRP A 1 99 ? 20.111 -1.725 -1.427 1.00 10.41 88 TRP A N 1
ATOM 671 C CA . TRP A 1 99 ? 18.645 -1.613 -1.556 1.00 10.97 88 TRP A CA 1
ATOM 672 C C . TRP A 1 99 ? 17.967 -1.959 -0.218 1.00 10.06 88 TRP A C 1
ATOM 673 O O . TRP A 1 99 ? 17.085 -1.227 0.210 1.00 9.69 88 TRP A O 1
ATOM 684 N N . THR A 1 100 ? 18.378 -3.060 0.416 1.00 9.88 89 THR A N 1
ATOM 685 C CA . THR A 1 100 ? 17.732 -3.537 1.663 1.00 9.66 89 THR A CA 1
ATOM 686 C C . THR A 1 100 ? 17.778 -2.420 2.695 1.00 9.97 89 THR A C 1
ATOM 687 O O . THR A 1 100 ? 16.764 -2.111 3.352 1.00 8.67 89 THR A O 1
ATOM 691 N N . PHE A 1 101 ? 18.924 -1.779 2.804 1.00 10.09 90 PHE A N 1
ATOM 692 C CA . PHE A 1 101 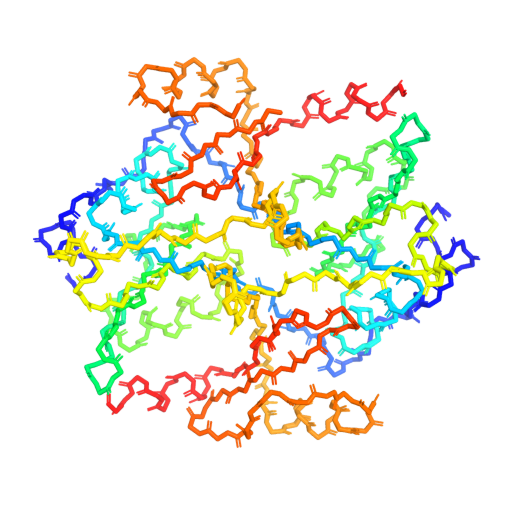? 19.206 -0.778 3.856 1.00 10.47 90 PHE A CA 1
ATOM 693 C C . PHE A 1 101 ? 18.590 0.558 3.478 1.00 10.01 90 PHE A C 1
ATOM 694 O O . PHE A 1 101 ? 18.678 1.538 4.347 1.00 12.36 90 PHE A O 1
ATOM 702 N N . GLY A 1 102 ? 17.952 0.726 2.324 1.00 9.61 91 GLY A N 1
ATOM 703 C CA . GLY A 1 102 ? 17.121 1.875 2.037 1.00 11.26 91 GLY A CA 1
ATOM 704 C C . GLY A 1 102 ? 15.652 1.592 2.208 1.00 10.59 91 GLY A C 1
ATOM 705 O O . GLY A 1 102 ? 14.853 2.495 1.937 1.00 11.56 91 GLY A O 1
ATOM 706 N N . ARG A 1 103 ? 15.262 0.402 2.660 1.00 9.08 92 ARG A N 1
ATOM 707 C CA A ARG A 1 103 ? 13.818 0.101 2.856 0.55 9.72 92 ARG A CA 1
ATOM 708 C CA B ARG A 1 103 ? 13.830 0.048 2.870 0.45 9.42 92 ARG A CA 1
ATOM 709 C C . ARG A 1 103 ? 13.442 0.365 4.300 1.00 9.29 92 ARG A C 1
ATOM 710 O O . ARG A 1 103 ? 14.103 -0.155 5.184 1.00 9.45 92 ARG A O 1
ATOM 725 N N . PRO A 1 104 ? 12.407 1.133 4.582 1.00 7.95 93 PRO A N 1
ATOM 726 C CA . PRO A 1 104 ? 11.883 1.193 5.930 1.00 7.62 93 PRO A CA 1
ATOM 727 C C . PRO A 1 104 ? 11.262 -0.113 6.396 1.00 7.76 93 PRO A C 1
ATOM 728 O O . PRO A 1 104 ? 10.856 -0.932 5.589 1.00 9.21 93 PRO A O 1
ATOM 732 N N . ALA A 1 105 ? 11.145 -0.278 7.687 1.00 6.50 94 ALA A N 1
ATOM 733 C CA . ALA A 1 105 ? 10.208 -1.244 8.305 1.00 7.00 94 ALA A CA 1
ATOM 734 C C . ALA A 1 105 ? 10.672 -2.667 8.124 1.00 7.43 94 ALA A C 1
ATOM 735 O O . ALA A 1 105 ? 9.882 -3.584 8.011 1.00 9.53 94 ALA A O 1
ATOM 737 N N . THR A 1 106 ? 11.991 -2.892 8.153 1.00 6.99 95 THR A N 1
ATOM 738 C CA . THR A 1 106 ? 12.540 -4.251 8.098 1.00 7.37 95 THR A CA 1
ATOM 739 C C . THR A 1 106 ? 12.772 -4.834 9.498 1.00 6.69 95 THR A C 1
ATOM 740 O O . THR A 1 106 ? 12.890 -4.113 10.486 1.00 6.42 95 THR A O 1
ATOM 744 N N . MET A 1 107 ? 12.887 -6.164 9.512 1.00 6.15 96 MET A N 1
ATOM 745 C CA . MET A 1 107 ? 13.398 -6.914 10.679 1.00 6.51 96 MET A CA 1
ATOM 746 C C . MET A 1 107 ? 14.828 -7.378 10.413 1.00 7.39 96 MET A C 1
ATOM 747 O O . MET A 1 107 ? 15.120 -7.870 9.306 1.00 8.31 96 MET A O 1
ATOM 752 N N . GLU A 1 108 ? 15.684 -7.167 11.363 1.00 7.16 97 GLU A N 1
ATOM 753 C CA . GLU A 1 108 ? 17.036 -7.762 11.380 1.00 6.65 97 GLU A CA 1
ATOM 754 C C . GLU A 1 108 ? 17.001 -8.878 12.423 1.00 6.80 97 GLU A C 1
ATOM 755 O O . GLU A 1 108 ? 16.904 -8.580 13.601 1.00 7.98 97 GLU A O 1
ATOM 761 N N . LEU A 1 109 ? 17.065 -10.119 11.955 1.00 7.80 98 LEU A N 1
ATOM 762 C CA . LEU A 1 109 ? 16.903 -11.307 12.780 1.00 8.03 98 LEU A CA 1
ATOM 763 C C . LEU A 1 109 ? 18.293 -11.914 12.882 1.00 8.06 98 LEU A C 1
ATOM 764 O O . LEU A 1 109 ? 18.869 -12.395 11.854 1.00 7.73 98 LEU A O 1
ATOM 769 N N . THR A 1 110 ? 18.889 -11.836 14.051 1.00 7.46 99 THR A N 1
ATOM 770 C CA . THR A 1 110 ? 20.327 -12.128 14.267 1.00 8.78 99 THR A CA 1
ATOM 771 C C . THR A 1 110 ? 20.491 -13.515 14.873 1.00 7.92 99 THR A C 1
ATOM 772 O O . THR A 1 110 ? 20.017 -13.789 15.999 1.00 7.98 99 THR A O 1
ATOM 776 N N . HIS A 1 111 ? 21.134 -14.382 14.093 1.00 7.78 100 HIS A N 1
ATOM 777 C CA . HIS A 1 111 ? 21.433 -15.780 14.476 1.00 8.66 100 HIS A CA 1
ATOM 778 C C . HIS A 1 111 ? 22.895 -15.899 14.895 1.00 8.42 100 HIS A C 1
ATOM 779 O O . HIS A 1 111 ? 23.771 -15.720 14.032 1.00 9.26 100 HIS A O 1
ATOM 786 N N . PHE A 1 112 ? 23.126 -16.137 16.176 1.00 8.10 101 PHE A N 1
ATOM 787 C CA . PHE A 1 112 ? 24.484 -16.483 16.700 1.00 9.59 101 PHE A CA 1
ATOM 788 C C . PHE A 1 112 ? 24.676 -17.992 16.570 1.00 9.64 101 PHE A C 1
ATOM 789 O O . PHE A 1 112 ? 23.947 -18.751 17.191 1.00 9.80 101 PHE A O 1
ATOM 797 N N . TRP A 1 113 ? 25.620 -18.395 15.715 1.00 10.59 102 TRP A N 1
ATOM 798 C CA . TRP A 1 113 ? 25.841 -19.809 15.356 1.00 13.02 102 TRP A CA 1
ATOM 799 C C . TRP A 1 113 ? 25.960 -20.670 16.607 1.00 11.61 102 TRP A C 1
ATOM 800 O O . TRP A 1 113 ? 26.650 -20.298 17.515 1.00 13.98 102 TRP A O 1
ATOM 811 N N . GLY A 1 114 ? 25.139 -21.715 16.622 1.00 11.41 103 GLY A N 1
ATOM 812 C CA . GLY A 1 114 ? 25.205 -22.732 17.679 1.00 12.72 103 GLY A CA 1
ATOM 813 C C . GLY A 1 114 ? 24.045 -22.674 18.656 1.00 12.43 103 GLY A C 1
ATOM 814 O O . GLY A 1 114 ? 23.735 -23.681 19.331 1.00 12.67 103 GLY A O 1
ATOM 815 N N . THR A 1 115 ? 23.358 -21.534 18.768 1.00 11.40 104 THR A N 1
ATOM 816 C CA . THR A 1 115 ? 22.225 -21.494 19.691 1.00 10.95 104 THR A CA 1
ATOM 817 C C . THR A 1 115 ? 21.149 -22.527 19.304 1.00 9.98 104 THR A C 1
ATOM 818 O O . THR A 1 115 ? 20.338 -22.909 20.151 1.00 9.42 104 THR A O 1
ATOM 822 N N . GLU A 1 116 ? 21.070 -22.908 18.036 1.00 9.85 105 GLU A N 1
ATOM 823 C CA . GLU A 1 116 ? 19.986 -23.819 17.583 1.00 9.96 105 GLU A CA 1
ATOM 824 C C . GLU A 1 116 ? 20.220 -25.269 18.073 1.00 10.24 105 GLU A C 1
ATOM 825 O O . GLU A 1 116 ? 19.252 -25.992 18.129 1.00 10.30 105 GLU A O 1
ATOM 831 N N . ASN A 1 117 ? 21.432 -25.591 18.515 1.00 10.28 106 ASN A N 1
ATOM 832 C CA . ASN A 1 117 ? 21.820 -26.968 19.001 1.00 11.63 106 ASN A CA 1
ATOM 833 C C . ASN A 1 117 ? 22.240 -27.006 20.479 1.00 11.34 106 ASN A C 1
ATOM 834 O O . ASN A 1 117 ? 22.050 -28.057 21.145 1.00 14.09 106 ASN A O 1
ATOM 839 N N . ASP A 1 118 ? 22.640 -25.891 21.070 1.00 10.75 107 ASP A N 1
ATOM 840 C CA . ASP A 1 118 ? 23.272 -25.866 22.414 1.00 11.41 107 ASP A CA 1
ATOM 841 C C . ASP A 1 118 ? 22.261 -26.384 23.416 1.00 12.27 107 ASP A C 1
ATOM 842 O O . ASP A 1 118 ? 21.178 -25.805 23.624 1.00 10.90 107 ASP A O 1
ATOM 847 N N . PRO A 1 119 ? 22.518 -27.510 24.134 1.00 11.29 108 PRO A N 1
ATOM 848 C CA . PRO A 1 119 ? 21.488 -28.031 25.008 1.00 13.14 108 PRO A CA 1
ATOM 849 C C . PRO A 1 119 ? 21.175 -27.180 26.241 1.00 13.91 108 PRO A C 1
ATOM 850 O O . PRO A 1 119 ? 20.156 -27.439 26.887 1.00 17.40 108 PRO A O 1
ATOM 854 N N . GLU A 1 120 ? 22.159 -26.182 26.445 1.00 30.00 109 GLU A N 1
ATOM 855 C CA . GLU A 1 120 ? 21.877 -25.402 27.660 1.00 30.00 109 GLU A CA 1
ATOM 856 C C . GLU A 1 120 ? 21.351 -24.008 27.305 1.00 30.00 109 GLU A C 1
ATOM 857 O O . GLU A 1 120 ? 21.142 -23.274 28.202 1.00 30.00 109 GLU A O 1
ATOM 863 N N . PHE A 1 121 ? 21.049 -23.779 26.021 1.00 12.15 110 PHE A N 1
ATOM 864 C CA . PHE A 1 121 ? 20.565 -22.442 25.580 1.00 12.19 110 PHE A CA 1
ATOM 865 C C . PHE A 1 121 ? 19.305 -22.104 26.373 1.00 13.17 110 PHE A C 1
ATOM 866 O O . PHE A 1 121 ? 18.385 -22.826 26.377 1.00 14.63 110 PHE A O 1
ATOM 874 N N . LYS A 1 122 ? 19.336 -20.939 27.008 1.00 13.50 111 LYS A N 1
ATOM 875 C CA . LYS A 1 122 ? 18.252 -20.563 27.957 1.00 14.97 111 LYS A CA 1
ATOM 876 C C . LYS A 1 122 ? 17.105 -19.819 27.285 1.00 13.76 111 LYS A C 1
ATOM 877 O O . LYS A 1 122 ? 16.146 -19.638 27.920 1.00 17.35 111 LYS A O 1
ATOM 883 N N . GLY A 1 123 ? 17.259 -19.447 26.021 1.00 12.90 112 GLY A N 1
ATOM 884 C CA . GLY A 1 123 ? 16.206 -18.686 25.323 1.00 11.22 112 GLY A CA 1
ATOM 885 C C . GLY A 1 123 ? 16.551 -17.232 25.354 1.00 11.38 112 GLY A C 1
ATOM 886 O O . GLY A 1 123 ? 17.345 -16.762 26.150 1.00 14.99 112 GLY A O 1
ATOM 887 N N . TYR A 1 124 ? 15.938 -16.490 24.458 1.00 9.05 113 TYR A N 1
ATOM 888 C CA . TYR A 1 124 ? 16.009 -15.013 24.423 1.00 8.90 113 TYR A CA 1
ATOM 889 C C . TYR A 1 124 ? 14.859 -14.409 25.187 1.00 9.06 113 TYR A C 1
ATOM 890 O O . TYR A 1 124 ? 13.769 -14.991 25.303 1.00 11.91 113 TYR A O 1
ATOM 899 N N . HIS A 1 125 ? 15.099 -13.258 25.797 1.00 8.99 114 HIS A N 1
ATOM 900 C CA . HIS A 1 125 ? 14.109 -12.539 26.642 1.00 9.26 114 HIS A CA 1
ATOM 901 C C . HIS A 1 125 ? 13.249 -11.604 25.812 1.00 9.02 114 HIS A C 1
ATOM 902 O O . HIS A 1 125 ? 13.782 -10.764 25.127 1.00 9.33 114 HIS A O 1
ATOM 909 N N . ASN A 1 126 ? 11.936 -11.712 25.907 1.00 8.41 115 ASN A N 1
ATOM 910 C CA . ASN A 1 126 ? 11.070 -10.963 24.974 1.00 9.26 115 ASN A CA 1
ATOM 911 C C . ASN A 1 126 ? 10.682 -9.586 25.504 1.00 9.32 115 ASN A C 1
ATOM 912 O O . ASN A 1 126 ? 10.049 -8.856 24.793 1.00 9.20 115 ASN A O 1
ATOM 917 N N . GLY A 1 127 ? 11.113 -9.179 26.698 1.00 8.34 116 GLY A N 1
ATOM 918 C CA . GLY A 1 127 ? 10.819 -7.847 27.237 1.00 8.38 116 GLY A CA 1
ATOM 919 C C . GLY A 1 127 ? 9.535 -7.752 28.036 1.00 8.55 116 GLY A C 1
ATOM 920 O O . GLY A 1 127 ? 9.285 -6.684 28.633 1.00 9.14 116 GLY A O 1
ATOM 921 N N . ASN A 1 128 ? 8.674 -8.788 28.035 1.00 8.81 117 ASN A N 1
ATOM 922 C CA . ASN A 1 128 ? 7.319 -8.670 28.635 1.00 9.85 117 ASN A CA 1
ATOM 923 C C . ASN A 1 128 ? 7.191 -9.433 29.935 1.00 11.63 117 ASN A C 1
ATOM 924 O O . ASN A 1 128 ? 6.106 -9.441 30.476 1.00 14.64 117 ASN A O 1
ATOM 929 N N . SER A 1 129 ? 8.278 -9.947 30.448 1.00 12.17 118 SER A N 1
ATOM 930 C CA . SER A 1 129 ? 8.337 -10.405 31.850 1.00 14.49 118 SER A CA 1
ATOM 931 C C . SER A 1 129 ? 9.572 -9.768 32.461 1.00 12.14 118 SER A C 1
ATOM 932 O O . SER A 1 129 ? 10.419 -9.210 31.767 1.00 12.69 118 SER A O 1
ATOM 935 N N A GLU A 1 130 ? 9.666 -9.751 33.781 0.50 13.81 119 GLU A N 1
ATOM 936 N N B GLU A 1 130 ? 9.697 -9.857 33.781 0.50 13.78 119 GLU A N 1
ATOM 937 C CA A GLU A 1 130 ? 10.728 -8.950 34.432 0.50 13.73 119 GLU A CA 1
ATOM 938 C CA B GLU A 1 130 ? 10.795 -9.192 34.526 0.50 13.91 119 GLU A CA 1
ATOM 939 C C A GLU A 1 130 ? 12.082 -9.561 34.027 0.50 12.36 119 GLU A C 1
ATOM 940 C C B GLU A 1 130 ? 12.128 -9.643 33.934 0.50 11.82 119 GLU A C 1
ATOM 941 O O A GLU A 1 130 ? 12.247 -10.781 34.038 0.50 13.88 119 GLU A O 1
ATOM 942 O O B GLU A 1 130 ? 12.343 -10.842 33.719 0.50 11.91 119 GLU A O 1
ATOM 953 N N . PRO A 1 131 ? 13.078 -8.734 33.647 1.00 11.84 120 PRO A N 1
ATOM 954 C CA . PRO A 1 131 ? 12.923 -7.277 33.689 1.00 11.77 120 PRO A CA 1
ATOM 955 C C . PRO A 1 131 ? 12.283 -6.772 32.382 1.00 10.48 120 PRO A C 1
ATOM 956 O O . PRO A 1 131 ? 12.703 -7.101 31.309 1.00 10.90 120 PRO A O 1
ATOM 960 N N . ILE A 1 132 ? 11.214 -6.012 32.530 1.00 10.34 121 ILE A N 1
ATOM 961 C CA . ILE A 1 132 ? 10.444 -5.567 31.325 1.00 10.03 121 ILE A CA 1
ATOM 962 C C . ILE A 1 132 ? 11.157 -4.435 30.601 1.00 8.78 121 ILE A C 1
ATOM 963 O O . ILE A 1 132 ? 11.963 -3.659 31.193 1.00 9.19 121 ILE A O 1
ATOM 968 N N . GLY A 1 133 ? 10.844 -4.281 29.314 1.00 8.03 122 GLY A N 1
ATOM 969 C CA . GLY A 1 133 ? 11.388 -3.174 28.534 1.00 8.74 122 GLY A CA 1
ATOM 970 C C . GLY A 1 133 ? 10.756 -3.174 27.167 1.00 7.88 122 GLY A C 1
ATOM 971 O O . GLY A 1 133 ? 9.663 -2.606 26.964 1.00 7.67 122 GLY A O 1
ATOM 972 N N . PHE A 1 134 ? 11.427 -3.784 26.215 1.00 8.19 123 PHE A N 1
ATOM 973 C CA . PHE A 1 134 ? 10.856 -3.969 24.876 1.00 7.64 123 PHE A CA 1
ATOM 974 C C . PHE A 1 134 ? 9.463 -4.612 24.948 1.00 6.92 123 PHE A C 1
ATOM 975 O O . PHE A 1 134 ? 9.254 -5.507 25.730 1.00 7.49 123 PHE A O 1
ATOM 983 N N . GLY A 1 135 ? 8.544 -4.106 24.125 1.00 6.77 124 GLY A N 1
ATOM 984 C CA . GLY A 1 135 ? 7.202 -4.684 24.049 1.00 7.11 124 GLY A CA 1
ATOM 985 C C . GLY A 1 135 ? 7.022 -5.665 22.904 1.00 7.34 124 GLY A C 1
ATOM 986 O O . GLY A 1 135 ? 6.769 -6.837 23.142 1.00 8.10 124 GLY A O 1
ATOM 987 N N . HIS A 1 136 ? 6.957 -5.148 21.710 1.00 7.86 125 HIS A N 1
ATOM 988 C CA . HIS A 1 136 ? 6.467 -5.935 20.580 1.00 7.76 125 HIS A CA 1
ATOM 989 C C . HIS A 1 136 ? 6.741 -5.232 19.270 1.00 7.29 125 HIS A C 1
ATOM 990 O O . HIS A 1 136 ? 7.054 -4.040 19.294 1.00 8.12 125 HIS A O 1
ATOM 997 N N . ILE A 1 137 ? 6.644 -5.940 18.153 1.00 7.44 126 ILE A N 1
ATOM 998 C CA . ILE A 1 137 ? 6.335 -5.278 16.875 1.00 7.20 126 ILE A CA 1
ATOM 999 C C . ILE A 1 137 ? 4.847 -5.457 16.609 1.00 6.12 126 ILE A C 1
ATOM 1000 O O . ILE A 1 137 ? 4.229 -6.183 17.367 1.00 7.80 126 ILE A O 1
ATOM 1005 N N . GLY A 1 138 ? 4.304 -4.746 15.637 1.00 6.13 127 GLY A N 1
ATOM 1006 C CA . GLY A 1 138 ? 2.887 -4.821 15.334 1.00 6.09 127 GLY A CA 1
ATOM 1007 C C . GLY A 1 138 ? 2.679 -4.738 13.855 1.00 6.08 127 GLY A C 1
ATOM 1008 O O . GLY A 1 138 ? 3.342 -3.943 13.176 1.00 7.07 127 GLY A O 1
ATOM 1009 N N . ILE A 1 139 ? 1.715 -5.540 13.395 1.00 7.16 128 ILE A N 1
ATOM 1010 C CA . ILE A 1 139 ? 1.376 -5.725 11.974 1.00 7.13 128 ILE A CA 1
ATOM 1011 C C . ILE A 1 139 ? -0.068 -5.316 11.739 1.00 7.27 128 ILE A C 1
ATOM 1012 O O . ILE A 1 139 ? -0.940 -5.825 12.461 1.00 7.36 128 ILE A O 1
ATOM 1017 N N . THR A 1 140 ? -0.250 -4.414 10.801 1.00 7.92 129 THR A N 1
ATOM 1018 C CA . THR A 1 140 ? -1.626 -4.051 10.400 1.00 8.30 129 THR A CA 1
ATOM 1019 C C . THR A 1 140 ? -2.025 -5.082 9.356 1.00 9.02 129 THR A C 1
ATOM 1020 O O . THR A 1 140 ? -1.377 -5.174 8.324 1.00 8.28 129 THR A O 1
ATOM 1024 N N . VAL A 1 141 ? -3.115 -5.804 9.619 1.00 9.29 130 VAL A N 1
ATOM 1025 C CA . VAL A 1 141 ? -3.695 -6.788 8.651 1.00 9.35 130 VAL A CA 1
ATOM 1026 C C . VAL A 1 141 ? -4.992 -6.224 8.054 1.00 9.65 130 VAL A C 1
ATOM 1027 O O . VAL A 1 141 ? -5.533 -5.248 8.523 1.00 9.36 130 VAL A O 1
ATOM 1031 N N . ASP A 1 142 ? -5.455 -6.949 7.044 1.00 11.02 131 ASP A N 1
ATOM 1032 C CA . ASP A 1 142 ? -6.709 -6.575 6.353 1.00 12.52 131 ASP A CA 1
ATOM 1033 C C . ASP A 1 142 ? -7.892 -6.794 7.280 1.00 11.58 131 ASP A C 1
ATOM 1034 O O . ASP A 1 142 ? -8.835 -5.962 7.283 1.00 14.01 131 ASP A O 1
ATOM 1039 N N . ASP A 1 143 ? -7.911 -7.881 8.036 1.00 12.64 132 ASP A N 1
ATOM 1040 C CA . ASP A 1 143 ? -9.108 -8.313 8.786 1.00 14.39 132 ASP A CA 1
ATOM 1041 C C . ASP A 1 143 ? -8.613 -9.204 9.912 1.00 13.96 132 ASP A C 1
ATOM 1042 O O . ASP A 1 143 ? -8.078 -10.328 9.617 1.00 13.18 132 ASP A O 1
ATOM 1047 N N A MET A 1 144 ? -8.691 -8.736 11.155 0.50 14.36 133 MET A N 1
ATOM 1048 N N B MET A 1 144 ? -8.771 -8.754 11.134 0.50 15.35 133 MET A N 1
ATOM 1049 C CA A MET A 1 144 ? -8.067 -9.435 12.318 0.50 15.63 133 MET A CA 1
ATOM 1050 C CA B MET A 1 144 ? -8.066 -9.382 12.266 0.50 17.53 133 MET A CA 1
ATOM 1051 C C A MET A 1 144 ? -8.661 -10.846 12.387 0.50 16.91 133 MET A C 1
ATOM 1052 C C B MET A 1 144 ? -8.674 -10.771 12.526 0.50 18.00 133 MET A C 1
ATOM 1053 O O A MET A 1 144 ? -7.944 -11.795 12.557 0.50 14.49 133 MET A O 1
ATOM 1054 O O B MET A 1 144 ? -7.913 -11.659 12.924 0.50 14.99 133 MET A O 1
ATOM 1063 N N . TYR A 1 145 ? -9.962 -10.986 12.222 1.00 18.70 134 TYR A N 1
ATOM 1064 C CA . TYR A 1 145 ? -10.631 -12.278 12.504 1.00 20.53 134 TYR A CA 1
ATOM 1065 C C . TYR A 1 145 ? -10.179 -13.259 11.424 1.00 18.65 134 TYR A C 1
ATOM 1066 O O . TYR A 1 145 ? -9.827 -14.379 11.781 1.00 20.38 134 TYR A O 1
ATOM 1075 N N A LYS A 1 146 ? -10.139 -12.825 10.179 0.50 17.37 135 LYS A N 1
ATOM 1076 N N B LYS A 1 146 ? -10.169 -12.881 10.143 0.50 16.86 135 LYS A N 1
ATOM 1077 C CA A LYS A 1 146 ? -9.628 -13.600 9.038 0.50 16.70 135 LYS A CA 1
ATOM 1078 C CA B LYS A 1 146 ? -9.622 -13.741 9.065 0.50 16.45 135 LYS A CA 1
ATOM 1079 C C A LYS A 1 146 ? -8.155 -13.994 9.261 0.50 14.63 135 LYS A C 1
ATOM 1080 C C B LYS A 1 146 ? -8.148 -14.051 9.369 0.50 14.01 135 LYS A C 1
ATOM 1081 O O A LYS A 1 146 ? -7.782 -15.162 9.031 0.50 15.80 135 LYS A O 1
ATOM 1082 O O B LYS A 1 146 ? -7.765 -15.232 9.310 0.50 13.88 135 LYS A O 1
ATOM 1093 N N . ALA A 1 147 ? -7.335 -13.045 9.689 1.00 12.45 136 ALA A N 1
ATOM 1094 C CA . ALA A 1 147 ? -5.909 -13.279 9.951 1.00 11.25 136 ALA A CA 1
ATOM 1095 C C . ALA A 1 147 ? -5.722 -14.308 11.063 1.00 10.88 136 ALA A C 1
ATOM 1096 O O . ALA A 1 147 ? -4.853 -15.180 10.962 1.00 10.13 136 ALA A O 1
ATOM 1098 N N . CYS A 1 148 ? -6.489 -14.183 12.128 1.00 12.60 137 CYS A N 1
ATOM 1099 C CA . CYS A 1 148 ? -6.361 -15.077 13.271 1.00 13.95 137 CYS A CA 1
ATOM 1100 C C . CYS A 1 148 ? -6.825 -16.495 12.934 1.00 14.08 137 CYS A C 1
ATOM 1101 O O . CYS A 1 148 ? -6.177 -17.416 13.411 1.00 12.38 137 CYS A O 1
ATOM 1104 N N . GLU A 1 149 ? -7.848 -16.655 12.105 1.00 13.03 138 GLU A N 1
ATOM 1105 C CA . GLU A 1 149 ? -8.312 -17.999 11.673 1.00 14.86 138 GLU A CA 1
ATOM 1106 C C . GLU A 1 149 ? -7.151 -18.615 10.903 1.00 13.70 138 GLU A C 1
ATOM 1107 O O . GLU A 1 149 ? -6.788 -19.780 11.149 1.00 13.96 138 GLU A O 1
ATOM 1113 N N . ARG A 1 150 ? -6.481 -17.830 10.079 1.00 12.79 139 ARG A N 1
ATOM 1114 C CA . ARG A 1 150 ? -5.384 -18.388 9.286 1.00 10.86 139 ARG A CA 1
ATOM 1115 C C . ARG A 1 150 ? -4.206 -18.703 10.211 1.00 10.10 139 ARG A C 1
ATOM 1116 O O . ARG A 1 150 ? -3.579 -19.770 10.105 1.00 11.05 139 ARG A O 1
ATOM 1124 N N . PHE A 1 151 ? -3.882 -17.835 11.158 1.00 11.37 140 PHE A N 1
ATOM 1125 C CA . PHE A 1 151 ? -2.793 -18.123 12.134 1.00 11.07 140 PHE A CA 1
ATOM 1126 C C . PHE A 1 151 ? -3.063 -19.420 12.890 1.00 13.57 140 PHE A C 1
ATOM 1127 O O . PHE A 1 151 ? -2.138 -20.215 13.116 1.00 12.93 140 PHE A O 1
ATOM 1135 N N A GLU A 1 152 ? -4.310 -19.591 13.311 0.50 12.86 141 GLU A N 1
ATOM 1136 N N B GLU A 1 152 ? -4.305 -19.628 13.276 0.50 13.08 141 GLU A N 1
ATOM 1137 C CA A GLU A 1 152 ? -4.760 -20.825 13.999 0.50 14.47 141 GLU A CA 1
ATOM 1138 C CA B GLU A 1 152 ? -4.638 -20.832 14.063 0.50 14.83 141 GLU A CA 1
ATOM 1139 C C A GLU A 1 152 ? -4.391 -22.018 13.123 0.50 14.03 141 GLU A C 1
ATOM 1140 C C B GLU A 1 152 ? -4.531 -22.061 13.155 0.50 14.54 141 GLU A C 1
ATOM 1141 O O A GLU A 1 152 ? -3.698 -22.956 13.650 0.50 12.36 141 GLU A O 1
ATOM 1142 O O B GLU A 1 152 ? -4.168 -23.105 13.701 0.50 14.12 141 GLU A O 1
ATOM 1153 N N . SER A 1 153 ? -4.786 -21.943 11.848 1.00 14.13 142 SER A N 1
ATOM 1154 C CA . SER A 1 153 ? -4.593 -23.053 10.857 1.00 15.10 142 SER A CA 1
ATOM 1155 C C . SER A 1 153 ? -3.107 -23.409 10.740 1.00 15.06 142 SER A C 1
ATOM 1156 O O . SER A 1 153 ? -2.777 -24.558 10.372 1.00 18.50 142 SER A O 1
ATOM 1159 N N . LEU A 1 154 ? -2.201 -22.475 11.029 1.00 12.60 143 LEU A N 1
ATOM 1160 C CA . LEU A 1 154 ? -0.743 -22.663 10.945 1.00 12.73 143 LEU A CA 1
ATOM 1161 C C . LEU A 1 154 ? -0.120 -22.996 12.319 1.00 11.72 143 LEU A C 1
ATOM 1162 O O . LEU A 1 154 ? 1.098 -23.118 12.369 1.00 14.69 143 LEU A O 1
ATOM 1167 N N . GLY A 1 155 ? -0.931 -23.204 13.356 1.00 13.04 144 GLY A N 1
ATOM 1168 C CA . GLY A 1 155 ? -0.462 -23.630 14.701 1.00 12.28 144 GLY A CA 1
ATOM 1169 C C . GLY A 1 155 ? 0.267 -22.518 15.462 1.00 11.06 144 GLY A C 1
ATOM 1170 O O . GLY A 1 155 ? 1.094 -22.752 16.374 1.00 13.75 144 GLY A O 1
ATOM 1171 N N . VAL A 1 156 ? -0.080 -21.269 15.181 1.00 11.78 145 VAL A N 1
ATOM 1172 C CA . VAL A 1 156 ? 0.517 -20.078 15.851 1.00 11.78 145 VAL A CA 1
ATOM 1173 C C . VAL A 1 156 ? 0.055 -19.980 17.311 1.00 10.92 145 VAL A C 1
ATOM 1174 O O . VAL A 1 156 ? -1.080 -20.239 17.584 1.00 11.79 145 VAL A O 1
ATOM 1178 N N . GLU A 1 157 ? 0.991 -19.639 18.167 1.00 11.03 146 GLU A N 1
ATOM 1179 C CA . GLU A 1 157 ? 0.685 -19.437 19.593 1.00 11.23 146 GLU A CA 1
ATOM 1180 C C . GLU A 1 157 ? 0.209 -17.998 19.819 1.00 11.02 146 GLU A C 1
ATOM 1181 O O . GLU A 1 157 ? 0.801 -17.070 19.299 1.00 9.44 146 GLU A O 1
ATOM 1187 N N . PHE A 1 158 ? -0.849 -17.875 20.578 1.00 10.35 147 PHE A N 1
ATOM 1188 C CA . PHE A 1 158 ? -1.458 -16.581 20.930 1.00 10.34 147 PHE A CA 1
ATOM 1189 C C . PHE A 1 158 ? -1.117 -16.164 22.355 1.00 11.06 147 PHE A C 1
ATOM 1190 O O . PHE A 1 158 ? -0.964 -17.035 23.207 1.00 13.22 147 PHE A O 1
ATOM 1198 N N . VAL A 1 159 ? -0.840 -14.890 22.570 1.00 11.26 148 VAL A N 1
ATOM 1199 C CA . VAL A 1 159 ? -0.620 -14.276 23.899 1.00 12.30 148 VAL A CA 1
ATOM 1200 C C . VAL A 1 159 ? -1.940 -13.901 24.572 1.00 12.01 148 VAL A C 1
ATOM 1201 O O . VAL A 1 159 ? -2.060 -14.044 25.795 1.00 13.79 148 VAL A O 1
ATOM 1205 N N . LYS A 1 160 ? -2.901 -13.416 23.797 1.00 13.56 149 LYS A N 1
ATOM 1206 C CA . LYS A 1 160 ? -4.217 -12.971 24.319 1.00 13.81 149 LYS A CA 1
ATOM 1207 C C . LYS A 1 160 ? -5.336 -13.239 23.306 1.00 14.18 149 LYS A C 1
ATOM 1208 O O . LYS A 1 160 ? -5.095 -13.466 22.096 1.00 13.46 149 LYS A O 1
ATOM 1214 N N . LYS A 1 161 ? -6.559 -13.202 23.776 1.00 12.50 150 LYS A N 1
ATOM 1215 C CA . LYS A 1 161 ? -7.728 -13.419 22.892 1.00 13.33 150 LYS A CA 1
ATOM 1216 C C . LYS A 1 161 ? -7.784 -12.306 21.851 1.00 13.88 150 LYS A C 1
ATOM 1217 O O . LYS A 1 161 ? -7.505 -11.149 22.168 1.00 15.65 150 LYS A O 1
ATOM 1223 N N . PRO A 1 162 ? -8.240 -12.650 20.626 1.00 14.33 151 PRO A N 1
ATOM 1224 C CA . PRO A 1 162 ? -8.605 -11.667 19.620 1.00 17.92 151 PRO A CA 1
ATOM 1225 C C . PRO A 1 162 ? -9.918 -11.061 20.115 1.00 21.21 151 PRO A C 1
ATOM 1226 O O . PRO A 1 162 ? -10.952 -11.727 20.076 1.00 23.32 151 PRO A O 1
ATOM 1230 N N . SER A 1 163 ? -9.810 -9.895 20.709 1.00 20.53 152 SER A N 1
ATOM 1231 C CA . SER A 1 163 ? -10.964 -9.198 21.315 1.00 21.07 152 SER A CA 1
ATOM 1232 C C . SER A 1 163 ? -10.520 -7.783 21.606 1.00 22.60 152 SER A C 1
ATOM 1233 O O . SER A 1 163 ? -9.286 -7.534 21.742 1.00 23.16 152 SER A O 1
ATOM 1236 N N . ASP A 1 164 ? -11.480 -6.878 21.686 1.00 21.43 153 ASP A N 1
ATOM 1237 C CA . ASP A 1 164 ? -11.200 -5.461 22.021 1.00 25.36 153 ASP A CA 1
ATOM 1238 C C . ASP A 1 164 ? -10.297 -4.902 20.920 1.00 20.68 153 ASP A C 1
ATOM 1239 O O . ASP A 1 164 ? -9.555 -3.956 21.230 1.00 23.11 153 ASP A O 1
ATOM 1244 N N . GLY A 1 165 ? -10.308 -5.529 19.727 1.00 20.31 154 GLY A N 1
ATOM 1245 C CA . GLY A 1 165 ? -9.698 -4.977 18.493 1.00 20.95 154 GLY A CA 1
ATOM 1246 C C . GLY A 1 165 ? -8.193 -5.245 18.331 1.00 18.00 154 GLY A C 1
ATOM 1247 O O . GLY A 1 165 ? -7.590 -4.610 17.442 1.00 18.36 154 GLY A O 1
ATOM 1248 N N . TYR A 1 166 ? -7.563 -6.176 19.040 1.00 15.70 155 TYR A N 1
ATOM 1249 C CA . TYR A 1 166 ? -6.110 -6.447 18.873 1.00 15.34 155 TYR A CA 1
ATOM 1250 C C . TYR A 1 166 ? -5.819 -7.815 19.475 1.00 15.28 155 TYR A C 1
ATOM 1251 O O . TYR A 1 166 ? -6.476 -8.279 20.453 1.00 15.53 155 TYR A O 1
ATOM 1260 N N . THR A 1 167 ? -4.726 -8.422 19.057 1.00 13.56 156 THR A N 1
ATOM 1261 C CA . THR A 1 167 ? -4.184 -9.605 19.769 1.00 13.08 156 THR A CA 1
ATOM 1262 C C . THR A 1 167 ? -2.675 -9.570 19.648 1.00 11.99 156 THR A C 1
ATOM 1263 O O . THR A 1 167 ? -2.147 -8.655 18.974 1.00 11.08 156 THR A O 1
ATOM 1267 N N . PHE A 1 168 ? -1.982 -10.465 20.348 1.00 11.15 157 PHE A N 1
ATOM 1268 C CA . PHE A 1 168 ? -0.552 -10.705 20.112 1.00 11.76 157 PHE A CA 1
ATOM 1269 C C . PHE A 1 168 ? -0.375 -12.182 19.781 1.00 10.37 157 PHE A C 1
ATOM 1270 O O . PHE A 1 168 ? -1.025 -13.050 20.503 1.00 11.25 157 PHE A O 1
ATOM 1278 N N . ILE A 1 169 ? 0.476 -12.458 18.825 1.00 9.45 158 ILE A N 1
ATOM 1279 C CA . ILE A 1 169 ? 0.947 -13.841 18.600 1.00 9.12 158 ILE A CA 1
ATOM 1280 C C . ILE A 1 169 ? 2.427 -13.842 18.986 1.00 10.11 158 ILE A C 1
ATOM 1281 O O . ILE A 1 169 ? 3.030 -12.763 19.133 1.00 12.78 158 ILE A O 1
ATOM 1286 N N . LYS A 1 170 ? 2.980 -14.995 19.144 1.00 10.05 159 LYS A N 1
ATOM 1287 C CA . LYS A 1 170 ? 4.400 -15.175 19.520 1.00 10.84 159 LYS A CA 1
ATOM 1288 C C . LYS A 1 170 ? 5.175 -15.705 18.324 1.00 10.31 159 LYS A C 1
ATOM 1289 O O . LYS A 1 170 ? 4.739 -16.613 17.676 1.00 10.65 159 LYS A O 1
ATOM 1295 N N . ASP A 1 171 ? 6.366 -15.169 18.125 1.00 8.65 160 ASP A N 1
ATOM 1296 C CA . ASP A 1 171 ? 7.306 -15.722 17.135 1.00 7.94 160 ASP A CA 1
ATOM 1297 C C . ASP A 1 171 ? 8.018 -16.913 17.756 1.00 7.88 160 ASP A C 1
ATOM 1298 O O . ASP A 1 171 ? 7.770 -17.189 18.925 1.00 8.60 160 ASP A O 1
ATOM 1303 N N . PRO A 1 172 ? 8.873 -17.631 17.008 1.00 9.01 161 PRO A N 1
ATOM 1304 C CA . PRO A 1 172 ? 9.488 -18.849 17.555 1.00 8.97 161 PRO A CA 1
ATOM 1305 C C . PRO A 1 172 ? 10.316 -18.660 18.846 1.00 8.87 161 PRO A C 1
ATOM 1306 O O . PRO A 1 172 ? 10.479 -19.595 19.572 1.00 10.35 161 PRO A O 1
ATOM 1310 N N . ASP A 1 173 ? 10.880 -17.486 19.021 1.00 7.87 162 ASP A N 1
ATOM 1311 C CA . ASP A 1 173 ? 11.653 -17.127 20.212 1.00 7.56 162 ASP A CA 1
ATOM 1312 C C . ASP A 1 173 ? 10.784 -16.565 21.311 1.00 7.29 162 ASP A C 1
ATOM 1313 O O . ASP A 1 173 ? 11.364 -16.264 22.378 1.00 10.11 162 ASP A O 1
ATOM 1318 N N . GLY A 1 174 ? 9.491 -16.361 21.079 1.00 7.85 163 GLY A N 1
ATOM 1319 C CA . GLY A 1 174 ? 8.642 -15.773 22.093 1.00 7.27 163 GLY A CA 1
ATOM 1320 C C . GLY A 1 174 ? 8.441 -14.286 21.941 1.00 6.74 163 GLY A C 1
ATOM 1321 O O . GLY A 1 174 ? 7.769 -13.722 22.832 1.00 7.92 163 GLY A O 1
ATOM 1322 N N . TYR A 1 175 ? 9.028 -13.617 20.953 1.00 7.51 164 TYR A N 1
ATOM 1323 C CA . TYR A 1 175 ? 8.759 -12.184 20.834 1.00 7.04 164 TYR A CA 1
ATOM 1324 C C . TYR A 1 175 ? 7.274 -11.977 20.497 1.00 6.90 164 TYR A C 1
ATOM 1325 O O . TYR A 1 175 ? 6.714 -12.737 19.685 1.00 8.26 164 TYR A O 1
ATOM 1334 N N . TRP A 1 176 ? 6.695 -10.919 21.032 1.00 7.58 165 TRP A N 1
ATOM 1335 C CA . TRP A 1 176 ? 5.265 -10.605 20.802 1.00 8.03 165 TRP A CA 1
ATOM 1336 C C . TRP A 1 176 ? 5.122 -9.821 19.519 1.00 8.46 165 TRP A C 1
ATOM 1337 O O . TRP A 1 176 ? 5.866 -8.874 19.266 1.00 7.77 165 TRP A O 1
ATOM 1348 N N A ILE A 1 177 ? 4.069 -10.116 18.792 0.50 7.91 166 ILE A N 1
ATOM 1349 N N B ILE A 1 177 ? 4.183 -10.282 18.695 0.50 8.09 166 ILE A N 1
ATOM 1350 C CA A ILE A 1 177 ? 3.770 -9.471 17.494 0.50 8.17 166 ILE A CA 1
ATOM 1351 C CA B ILE A 1 177 ? 3.729 -9.660 17.416 0.50 8.08 166 ILE A CA 1
ATOM 1352 C C A ILE A 1 177 ? 2.300 -9.146 17.519 0.50 7.84 166 ILE A C 1
ATOM 1353 C C B ILE A 1 177 ? 2.271 -9.190 17.663 0.50 7.80 166 ILE A C 1
ATOM 1354 O O A ILE A 1 177 ? 1.512 -10.076 17.363 0.50 6.68 166 ILE A O 1
ATOM 1355 O O B ILE A 1 177 ? 1.380 -10.031 17.880 0.50 6.40 166 ILE A O 1
ATOM 1364 N N . GLU A 1 178 ? 1.991 -7.885 17.726 1.00 7.03 167 GLU A N 1
ATOM 1365 C CA . GLU A 1 178 ? 0.612 -7.405 17.768 1.00 7.28 167 GLU A CA 1
ATOM 1366 C C . GLU A 1 178 ? -0.003 -7.511 16.380 1.00 7.25 167 GLU A C 1
ATOM 1367 O O . GLU A 1 178 ? 0.650 -7.267 15.362 1.00 8.18 167 GLU A O 1
ATOM 1373 N N . ILE A 1 179 ? -1.280 -7.823 16.390 1.00 8.64 168 ILE A N 1
ATOM 1374 C CA . ILE A 1 179 ? -2.101 -7.957 15.165 1.00 8.29 168 ILE A CA 1
ATOM 1375 C C . ILE A 1 179 ? -3.362 -7.123 15.368 1.00 9.10 168 ILE A C 1
ATOM 1376 O O . ILE A 1 179 ? -3.986 -7.248 16.353 1.00 10.12 168 ILE A O 1
ATOM 1381 N N . PHE A 1 180 ? -3.641 -6.270 14.402 1.00 30.00 169 PHE A N 1
ATOM 1382 C CA . PHE A 1 180 ? -4.866 -5.438 14.423 1.00 30.00 169 PHE A CA 1
ATOM 1383 C C . PHE A 1 180 ? -5.203 -5.047 12.982 1.00 30.00 169 PHE A C 1
ATOM 1384 O O . PHE A 1 180 ? -4.414 -5.081 12.115 1.00 30.00 169 PHE A O 1
ATOM 1392 N N . ASP A 1 181 ? -6.471 -4.722 12.808 1.00 10.75 170 ASP A N 1
ATOM 1393 C CA . ASP A 1 181 ? -6.932 -4.139 11.530 1.00 11.17 170 ASP A CA 1
ATOM 1394 C C . ASP A 1 181 ? -7.395 -2.708 11.831 1.00 10.93 170 ASP A C 1
ATOM 1395 O O . ASP A 1 181 ? -7.589 -2.362 12.966 1.00 10.38 170 ASP A O 1
ATOM 1400 N N . LEU A 1 182 ? -7.613 -1.949 10.777 1.00 11.45 171 LEU A N 1
ATOM 1401 C CA . LEU A 1 182 ? -7.992 -0.544 11.024 1.00 13.08 171 LEU A CA 1
ATOM 1402 C C . LEU A 1 182 ? -9.398 -0.424 11.607 1.00 14.99 171 LEU A C 1
ATOM 1403 O O . LEU A 1 182 ? -9.629 0.521 12.337 1.00 13.39 171 LEU A O 1
ATOM 1408 N N . ASN A 1 183 ? -10.294 -1.349 11.351 1.00 14.28 172 ASN A N 1
ATOM 1409 C CA . ASN A 1 183 ? -11.665 -1.324 11.940 1.00 17.54 172 ASN A CA 1
ATOM 1410 C C . ASN A 1 183 ? -11.544 -1.564 13.440 1.00 18.25 172 ASN A C 1
ATOM 1411 O O . ASN A 1 183 ? -12.279 -0.910 14.216 1.00 18.03 172 ASN A O 1
ATOM 1416 N N . GLY A 1 184 ? -10.629 -2.437 13.858 1.00 17.22 173 GLY A N 1
ATOM 1417 C CA . GLY A 1 184 ? -10.327 -2.686 15.275 1.00 18.75 173 GLY A CA 1
ATOM 1418 C C . GLY A 1 184 ? -9.811 -1.440 15.949 1.00 18.95 173 GLY A C 1
ATOM 1419 O O . GLY A 1 184 ? -10.325 -1.072 17.037 1.00 20.83 173 GLY A O 1
ATOM 1420 N N . ILE A 1 185 ? -8.867 -0.764 15.297 1.00 16.58 174 ILE A N 1
ATOM 1421 C CA . ILE A 1 185 ? -8.339 0.513 15.848 1.00 15.62 174 ILE A CA 1
ATOM 1422 C C . ILE A 1 185 ? -9.457 1.537 15.994 1.00 16.02 174 ILE A C 1
ATOM 1423 O O . ILE A 1 185 ? -9.508 2.203 17.050 1.00 16.42 174 ILE A O 1
ATOM 1428 N N . ARG A 1 186 ? -10.270 1.685 14.965 1.00 15.30 175 ARG A N 1
ATOM 1429 C CA . ARG A 1 186 ? -11.360 2.698 14.974 1.00 15.86 175 ARG A CA 1
ATOM 1430 C C . ARG A 1 186 ? -12.302 2.378 16.156 1.00 17.43 175 ARG A C 1
ATOM 1431 O O . ARG A 1 186 ? -12.665 3.305 16.889 1.00 18.16 175 ARG A O 1
ATOM 1439 N N . ALA A 1 187 ? -12.605 1.107 16.379 1.00 19.95 176 ALA A N 1
ATOM 1440 C CA . ALA A 1 187 ? -13.532 0.713 17.461 1.00 21.07 176 ALA A CA 1
ATOM 1441 C C . ALA A 1 187 ? -12.882 1.115 18.794 1.00 21.91 176 ALA A C 1
ATOM 1442 O O . ALA A 1 187 ? -13.563 1.821 19.586 1.00 26.14 176 ALA A O 1
ATOM 1444 N N . ILE A 1 188 ? -11.609 0.761 19.029 1.00 23.06 177 ILE A N 1
ATOM 1445 C CA . ILE A 1 188 ? -10.851 1.081 20.279 1.00 25.27 177 ILE A CA 1
ATOM 1446 C C . ILE A 1 188 ? -10.936 2.594 20.513 1.00 25.57 177 ILE A C 1
ATOM 1447 O O . ILE A 1 188 ? -11.320 3.028 21.606 1.00 27.44 177 ILE A O 1
ATOM 1452 N N . VAL A 1 189 ? -10.531 3.385 19.524 1.00 22.14 178 VAL A N 1
ATOM 1453 C CA . VAL A 1 189 ? -10.467 4.872 19.578 1.00 23.60 178 VAL A CA 1
ATOM 1454 C C . VAL A 1 189 ? -11.846 5.442 19.891 1.00 26.95 178 VAL A C 1
ATOM 1455 O O . VAL A 1 189 ? -11.941 6.402 20.682 1.00 29.77 178 VAL A O 1
ATOM 1459 N N . ASN A 1 190 ? -12.889 4.876 19.316 1.00 30.70 179 ASN A N 1
ATOM 1460 C CA . ASN A 1 190 ? -14.252 5.425 19.544 1.00 31.93 179 ASN A CA 1
ATOM 1461 C C . ASN A 1 190 ? -14.733 5.106 20.972 1.00 38.07 179 ASN A C 1
ATOM 1462 O O . ASN A 1 190 ? -15.867 5.528 21.279 1.00 38.73 179 ASN A O 1
ATOM 1467 N N . THR A 1 191 ? -13.922 4.474 21.833 1.00 40.77 180 THR A N 1
ATOM 1468 C CA . THR A 1 191 ? -14.263 4.220 23.266 1.00 43.05 180 THR A CA 1
ATOM 1469 C C . THR A 1 191 ? -13.426 5.085 24.227 1.00 44.77 180 THR A C 1
ATOM 1470 O O . THR A 1 191 ? -12.362 5.668 23.995 1.00 41.70 180 THR A O 1
ATOM 1474 N N . SER B 1 17 ? 20.651 -16.939 -5.773 1.00 23.54 6 SER B N 1
ATOM 1475 C CA . SER B 1 17 ? 21.170 -15.958 -4.787 1.00 17.56 6 SER B CA 1
ATOM 1476 C C . SER B 1 17 ? 21.271 -16.564 -3.385 1.00 13.33 6 SER B C 1
ATOM 1477 O O . SER B 1 17 ? 20.608 -17.583 -3.052 1.00 14.19 6 SER B O 1
ATOM 1480 N N . LYS B 1 18 ? 22.038 -15.885 -2.562 1.00 12.71 7 LYS B N 1
ATOM 1481 C CA . LYS B 1 18 ? 22.195 -16.332 -1.169 1.00 12.96 7 LYS B CA 1
ATOM 1482 C C . LYS B 1 18 ? 20.899 -16.164 -0.367 1.00 12.33 7 LYS B C 1
ATOM 1483 O O . LYS B 1 18 ? 20.815 -16.745 0.713 1.00 11.65 7 LYS B O 1
ATOM 1489 N N . GLU B 1 19 ? 19.901 -15.454 -0.878 1.00 11.15 8 GLU B N 1
ATOM 1490 C CA . GLU B 1 19 ? 18.535 -15.340 -0.292 1.00 11.13 8 GLU B CA 1
ATOM 1491 C C . GLU B 1 19 ? 17.555 -16.383 -0.813 1.00 11.16 8 GLU B C 1
ATOM 1492 O O . GLU B 1 19 ? 16.384 -16.359 -0.431 1.00 11.41 8 GLU B O 1
ATOM 1498 N N . SER B 1 20 ? 18.010 -17.342 -1.628 1.00 12.12 9 SER B N 1
ATOM 1499 C CA . SER B 1 20 ? 17.041 -18.274 -2.256 1.00 12.04 9 SER B CA 1
ATOM 1500 C C . SER B 1 20 ? 16.525 -19.268 -1.224 1.00 11.58 9 SER B C 1
ATOM 1501 O O . SER B 1 20 ? 17.252 -19.562 -0.258 1.00 11.62 9 SER B O 1
ATOM 1504 N N . PRO B 1 21 ? 15.311 -19.831 -1.422 1.00 13.72 10 PRO B N 1
ATOM 1505 C CA . PRO B 1 21 ? 14.835 -20.904 -0.544 1.00 13.88 10 PRO B CA 1
ATOM 1506 C C . PRO B 1 21 ? 15.785 -22.112 -0.501 1.00 12.91 10 PRO B C 1
ATOM 1507 O O . PRO B 1 21 ? 15.968 -22.675 0.563 1.00 13.52 10 PRO B O 1
ATOM 1511 N N . ALA B 1 22 ? 16.437 -22.452 -1.625 1.00 13.36 11 ALA B N 1
ATOM 1512 C CA . ALA B 1 22 ? 17.359 -23.604 -1.625 1.00 16.45 11 ALA B CA 1
ATOM 1513 C C . ALA B 1 22 ? 18.493 -23.378 -0.627 1.00 15.14 11 ALA B C 1
ATOM 1514 O O . ALA B 1 22 ? 18.985 -24.385 -0.094 1.00 18.74 11 ALA B O 1
ATOM 1516 N N . ASN B 1 23 ? 18.942 -22.124 -0.441 1.00 12.05 12 ASN B N 1
ATOM 1517 C CA . ASN B 1 23 ? 20.048 -21.734 0.445 1.00 11.73 12 ASN B CA 1
ATOM 1518 C C . ASN B 1 23 ? 19.573 -21.406 1.890 1.00 10.48 12 ASN B C 1
ATOM 1519 O O . ASN B 1 23 ? 20.426 -21.034 2.720 1.00 13.04 12 ASN B O 1
ATOM 1524 N N . ASN B 1 24 ? 18.269 -21.507 2.138 1.00 11.26 13 ASN B N 1
ATOM 1525 C CA . ASN B 1 24 ? 17.690 -20.995 3.402 1.00 10.38 13 ASN B CA 1
ATOM 1526 C C . ASN B 1 24 ? 16.552 -21.888 3.874 1.00 10.38 13 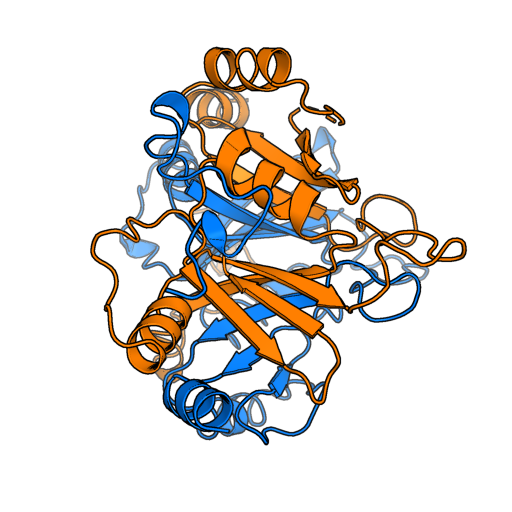ASN B C 1
ATOM 1527 O O . ASN B 1 24 ? 15.376 -21.645 3.633 1.00 10.78 13 ASN B O 1
ATOM 1532 N N . PRO B 1 25 ? 16.859 -23.010 4.533 1.00 11.69 14 PRO B N 1
ATOM 1533 C CA . PRO B 1 25 ? 15.826 -23.889 5.063 1.00 11.44 14 PRO B CA 1
ATOM 1534 C C . PRO B 1 25 ? 14.806 -23.091 5.864 1.00 10.40 14 PRO B C 1
ATOM 1535 O O . PRO B 1 25 ? 15.181 -22.305 6.698 1.00 11.20 14 PRO B O 1
ATOM 1539 N N . GLY B 1 26 ? 13.533 -23.374 5.612 1.00 10.57 15 GLY B N 1
ATOM 1540 C CA . GLY B 1 26 ? 12.423 -22.726 6.285 1.00 11.59 15 GLY B CA 1
ATOM 1541 C C . GLY B 1 26 ? 11.853 -21.569 5.514 1.00 10.91 15 GLY B C 1
ATOM 1542 O O . GLY B 1 26 ? 10.755 -21.168 5.780 1.00 12.66 15 GLY B O 1
ATOM 1543 N N . LEU B 1 27 ? 12.594 -20.999 4.585 1.00 9.93 16 LEU B N 1
ATOM 1544 C CA . LEU B 1 27 ? 12.089 -19.860 3.826 1.00 10.68 16 LEU B CA 1
ATOM 1545 C C . LEU B 1 27 ? 10.959 -20.315 2.917 1.00 10.28 16 LEU B C 1
ATOM 1546 O O . LEU B 1 27 ? 11.179 -21.203 2.088 1.00 11.99 16 LEU B O 1
ATOM 1551 N N . HIS B 1 28 ? 9.821 -19.674 3.070 1.00 9.88 17 HIS B N 1
ATOM 1552 C CA . HIS B 1 28 ? 8.617 -19.916 2.259 1.00 10.89 17 HIS B CA 1
ATOM 1553 C C . HIS B 1 28 ? 8.394 -18.812 1.257 1.00 12.38 17 HIS B C 1
ATOM 1554 O O . HIS B 1 28 ? 8.243 -17.680 1.658 1.00 14.63 17 HIS B O 1
ATOM 1561 N N . THR B 1 29 ? 8.405 -19.179 0.002 1.00 16.35 18 THR B N 1
ATOM 1562 C CA . THR B 1 29 ? 8.175 -18.243 -1.100 1.00 21.19 18 THR B CA 1
ATOM 1563 C C . THR B 1 29 ? 7.205 -18.927 -2.064 1.00 20.27 18 THR B C 1
ATOM 1564 O O . THR B 1 29 ? 7.035 -20.137 -2.001 1.00 22.12 18 THR B O 1
ATOM 1568 N N . PRO B 1 30 ? 6.393 -18.171 -2.815 1.00 18.26 19 PRO B N 1
ATOM 1569 C CA . PRO B 1 30 ? 6.158 -16.743 -2.584 1.00 15.63 19 PRO B CA 1
ATOM 1570 C C . PRO B 1 30 ? 5.314 -16.501 -1.317 1.00 12.65 19 PRO B C 1
ATOM 1571 O O . PRO B 1 30 ? 4.788 -17.381 -0.774 1.00 14.67 19 PRO B O 1
ATOM 1575 N N . PRO B 1 31 ? 5.204 -15.272 -0.812 1.00 11.87 20 PRO B N 1
ATOM 1576 C CA . PRO B 1 31 ? 4.353 -15.021 0.333 1.00 10.96 20 PRO B CA 1
ATOM 1577 C C . PRO B 1 31 ? 2.911 -15.462 0.029 1.00 9.38 20 PRO B C 1
ATOM 1578 O O . PRO B 1 31 ? 2.424 -15.161 -1.110 1.00 10.66 20 PRO B O 1
ATOM 1582 N N . ASP B 1 32 ? 2.197 -15.991 1.020 1.00 8.95 21 ASP B N 1
ATOM 1583 C CA . ASP B 1 32 ? 0.782 -16.384 0.778 1.00 9.15 21 ASP B CA 1
ATOM 1584 C C . ASP B 1 32 ? -0.055 -15.155 0.411 1.00 8.52 21 ASP B C 1
ATOM 1585 O O . ASP B 1 32 ? 0.147 -14.064 0.952 1.00 8.97 21 ASP B O 1
ATOM 1590 N N . GLU B 1 33 ? -1.032 -15.299 -0.480 1.00 9.79 22 GLU B N 1
ATOM 1591 C CA . GLU B 1 33 ? -1.823 -14.186 -1.002 1.00 9.20 22 GLU B CA 1
ATOM 1592 C C . GLU B 1 33 ? -2.578 -13.536 0.136 1.00 8.65 22 GLU B C 1
ATOM 1593 O O . GLU B 1 33 ? -2.734 -12.340 0.123 1.00 9.06 22 GLU B O 1
ATOM 1599 N N . ALA B 1 34 ? -2.976 -14.283 1.161 1.00 9.39 23 ALA B N 1
ATOM 1600 C CA . ALA B 1 34 ? -3.755 -13.717 2.287 1.00 9.57 23 ALA B CA 1
ATOM 1601 C C . ALA B 1 34 ? -2.939 -12.647 3.025 1.00 8.91 23 ALA B C 1
ATOM 1602 O O . ALA B 1 34 ? -3.572 -11.844 3.714 1.00 10.39 23 ALA B O 1
ATOM 1604 N N . THR B 1 35 ? -1.622 -12.726 2.989 1.00 8.83 24 THR B N 1
ATOM 1605 C CA . THR B 1 35 ? -0.732 -11.772 3.703 1.00 8.90 24 THR B CA 1
ATOM 1606 C C . THR B 1 35 ? -0.443 -10.525 2.887 1.00 8.58 24 THR B C 1
ATOM 1607 O O . THR B 1 35 ? 0.143 -9.570 3.425 1.00 8.61 24 THR B O 1
ATOM 1611 N N . LYS B 1 36 ? -0.752 -10.458 1.599 1.00 9.03 25 LYS B N 1
ATOM 1612 C CA . LYS B 1 36 ? -0.305 -9.341 0.732 1.00 9.42 25 LYS B CA 1
ATOM 1613 C C . LYS B 1 36 ? -1.105 -8.121 1.150 1.00 10.81 25 LYS B C 1
ATOM 1614 O O . LYS B 1 36 ? -2.328 -8.168 1.070 1.00 13.21 25 LYS B O 1
ATOM 1620 N N . GLY B 1 37 ? -0.387 -7.076 1.508 1.00 10.85 26 GLY B N 1
ATOM 1621 C CA . GLY B 1 37 ? -1.014 -5.856 2.036 1.00 9.23 26 GLY B CA 1
ATOM 1622 C C . GLY B 1 37 ? -0.739 -5.719 3.533 1.00 8.52 26 GLY B C 1
ATOM 1623 O O . GLY B 1 37 ? -0.924 -4.620 4.088 1.00 11.05 26 GLY B O 1
ATOM 1624 N N . TYR B 1 38 ? -0.313 -6.753 4.228 1.00 8.33 27 TYR B N 1
ATOM 1625 C CA . TYR B 1 38 ? 0.165 -6.609 5.623 1.00 7.85 27 TYR B CA 1
ATOM 1626 C C . TYR B 1 38 ? 1.314 -5.592 5.606 1.00 8.40 27 TYR B C 1
ATOM 1627 O O . TYR B 1 38 ? 2.122 -5.578 4.691 1.00 8.69 27 TYR B O 1
ATOM 1636 N N . ILE B 1 39 ? 1.402 -4.823 6.703 1.00 8.33 28 ILE B N 1
ATOM 1637 C CA . ILE B 1 39 ? 2.540 -3.890 6.890 1.00 9.39 28 ILE B CA 1
ATOM 1638 C C . ILE B 1 39 ? 3.124 -4.066 8.266 1.00 9.03 28 ILE B C 1
ATOM 1639 O O . ILE B 1 39 ? 2.415 -4.378 9.234 1.00 8.45 28 ILE B O 1
ATOM 1644 N N . MET B 1 40 ? 4.421 -3.806 8.276 1.00 8.41 29 MET B N 1
ATOM 1645 C CA . MET B 1 40 ? 5.139 -3.798 9.556 1.00 8.66 29 MET B CA 1
ATOM 1646 C C . MET B 1 40 ? 4.962 -2.369 10.111 1.00 7.75 29 MET B C 1
ATOM 1647 O O . MET B 1 40 ? 5.662 -1.423 9.682 1.00 7.43 29 MET B O 1
ATOM 1652 N N . GLN B 1 41 ? 4.025 -2.222 11.049 1.00 6.77 30 GLN B N 1
ATOM 1653 C CA . GLN B 1 41 ? 3.513 -0.905 11.407 1.00 7.61 30 GLN B CA 1
ATOM 1654 C C . GLN B 1 41 ? 4.256 -0.300 12.550 1.00 8.30 30 GLN B C 1
ATOM 1655 O O . GLN B 1 41 ? 4.400 0.968 12.546 1.00 7.33 30 GLN B O 1
ATOM 1661 N N . GLN B 1 42 ? 4.707 -1.095 13.511 1.00 6.64 31 GLN B N 1
ATOM 1662 C CA . GLN B 1 42 ? 5.272 -0.449 14.719 1.00 6.68 31 GLN B CA 1
ATOM 1663 C C . GLN B 1 42 ? 6.251 -1.359 15.453 1.00 6.73 31 GLN B C 1
ATOM 1664 O O . GLN B 1 42 ? 6.246 -2.533 15.309 1.00 7.07 31 GLN B O 1
ATOM 1670 N N . THR B 1 43 ? 7.063 -0.688 16.232 1.00 6.30 32 THR B N 1
ATOM 1671 C CA . THR B 1 43 ? 7.998 -1.262 17.210 1.00 6.58 32 THR B CA 1
ATOM 1672 C C . THR B 1 43 ? 7.713 -0.545 18.541 1.00 6.00 32 THR B C 1
ATOM 1673 O O . THR B 1 43 ? 7.749 0.668 18.550 1.00 6.05 32 THR B O 1
ATOM 1677 N N . MET B 1 44 ? 7.374 -1.318 19.574 1.00 6.57 33 MET B N 1
ATOM 1678 C CA . MET B 1 44 ? 6.958 -0.750 20.877 1.00 6.88 33 MET B CA 1
ATOM 1679 C C . MET B 1 44 ? 8.056 -0.856 21.938 1.00 6.98 33 MET B C 1
ATOM 1680 O O . MET B 1 44 ? 8.533 -1.905 22.158 1.00 6.64 33 MET B O 1
ATOM 1685 N N . PHE B 1 45 ? 8.327 0.290 22.558 1.00 7.01 34 PHE B N 1
ATOM 1686 C CA . PHE B 1 45 ? 9.237 0.390 23.723 1.00 7.11 34 PHE B CA 1
ATOM 1687 C C . PHE B 1 45 ? 8.470 1.013 24.890 1.00 7.60 34 PHE B C 1
ATOM 1688 O O . PHE B 1 45 ? 7.737 1.916 24.693 1.00 7.58 34 PHE B O 1
ATOM 1696 N N . ARG B 1 46 ? 8.663 0.453 26.068 1.00 30.00 35 ARG B N 1
ATOM 1697 C CA . ARG B 1 46 ? 8.161 1.124 27.297 1.00 30.00 35 ARG B CA 1
ATOM 1698 C C . ARG B 1 46 ? 9.142 2.261 27.664 1.00 30.00 35 ARG B C 1
ATOM 1699 O O . ARG B 1 46 ? 10.294 2.063 27.652 1.00 30.00 35 ARG B O 1
ATOM 1707 N N . ILE B 1 47 ? 8.592 3.421 27.977 1.00 6.15 36 ILE B N 1
ATOM 1708 C CA . ILE B 1 47 ? 9.432 4.632 28.236 1.00 7.12 36 ILE B CA 1
ATOM 1709 C C . ILE B 1 47 ? 9.056 5.265 29.579 1.00 8.38 36 ILE B C 1
ATOM 1710 O O . ILE B 1 47 ? 7.919 5.349 29.898 1.00 8.78 36 ILE B O 1
ATOM 1715 N N . LYS B 1 48 ? 10.065 5.721 30.301 1.00 8.65 37 LYS B N 1
ATOM 1716 C CA . LYS B 1 48 ? 9.851 6.270 31.666 1.00 9.36 37 LYS B CA 1
ATOM 1717 C C . LYS B 1 48 ? 9.211 7.658 31.708 1.00 8.79 37 LYS B C 1
ATOM 1718 O O . LYS B 1 48 ? 8.347 7.874 32.528 1.00 8.91 37 LYS B O 1
ATOM 1724 N N . ASP B 1 49 ? 9.671 8.522 30.826 1.00 8.91 38 ASP B N 1
ATOM 1725 C CA . ASP B 1 49 ? 9.318 9.944 30.899 1.00 9.64 38 ASP B CA 1
ATOM 1726 C C . ASP B 1 49 ? 9.043 10.454 29.485 1.00 8.64 38 ASP B C 1
ATOM 1727 O O . ASP B 1 49 ? 9.934 10.613 28.634 1.00 8.96 38 ASP B O 1
ATOM 1732 N N . PRO B 1 50 ? 7.792 10.858 29.171 1.00 9.52 39 PRO B N 1
ATOM 1733 C CA . PRO B 1 50 ? 7.495 11.260 27.801 1.00 8.82 39 PRO B CA 1
ATOM 1734 C C . PRO B 1 50 ? 8.217 12.540 27.384 1.00 8.08 39 PRO B C 1
ATOM 1735 O O . PRO B 1 50 ? 8.459 12.776 26.197 1.00 9.32 39 PRO B O 1
ATOM 1739 N N . LYS B 1 51 ? 8.513 13.431 28.339 1.00 8.64 40 LYS B N 1
ATOM 1740 C CA . LYS B 1 51 ? 9.213 14.691 27.993 1.00 9.75 40 LYS B CA 1
ATOM 1741 C C . LYS B 1 51 ? 10.597 14.379 27.356 1.00 8.91 40 LYS B C 1
ATOM 1742 O O . LYS B 1 51 ? 10.943 14.851 26.285 1.00 10.53 40 LYS B O 1
ATOM 1748 N N . ARG B 1 52 ? 11.401 13.580 28.008 1.00 9.32 41 ARG B N 1
ATOM 1749 C CA . ARG B 1 52 ? 12.740 13.216 27.527 1.00 9.88 41 ARG B CA 1
ATOM 1750 C C . ARG B 1 52 ? 12.595 12.372 26.259 1.00 9.00 41 ARG B C 1
ATOM 1751 O O . ARG B 1 52 ? 13.372 12.574 25.325 1.00 9.20 41 ARG B O 1
ATOM 1759 N N . THR B 1 53 ? 11.632 11.455 26.245 1.00 7.66 42 THR B N 1
ATOM 1760 C CA . THR B 1 53 ? 11.447 10.588 25.071 1.00 8.22 42 THR B CA 1
ATOM 1761 C C . THR B 1 53 ? 11.054 11.397 23.851 1.00 7.87 42 THR B C 1
ATOM 1762 O O . THR B 1 53 ? 11.614 11.207 22.788 1.00 7.77 42 THR B O 1
ATOM 1766 N N . LEU B 1 54 ? 10.073 12.290 23.998 1.00 7.54 43 LEU B N 1
ATOM 1767 C CA . LEU B 1 54 ? 9.651 13.123 22.883 1.00 7.92 43 LEU B CA 1
ATOM 1768 C C . LEU B 1 54 ? 10.858 13.906 22.370 1.00 7.27 43 LEU B C 1
ATOM 1769 O O . LEU B 1 54 ? 11.021 14.041 21.158 1.00 7.99 43 LEU B O 1
ATOM 1774 N N . GLU B 1 55 ? 11.643 14.513 23.245 1.00 8.57 44 GLU B N 1
ATOM 1775 C CA . GLU B 1 55 ? 12.773 15.334 22.776 1.00 10.03 44 GLU B CA 1
ATOM 1776 C C . GLU B 1 55 ? 13.728 14.434 21.989 1.00 8.53 44 GLU B C 1
ATOM 1777 O O . GLU B 1 55 ? 14.231 14.845 20.928 1.00 8.64 44 GLU B O 1
ATOM 1783 N N . PHE B 1 56 ? 13.996 13.214 22.433 1.00 7.58 45 PHE B N 1
ATOM 1784 C CA . PHE B 1 56 ? 14.972 12.384 21.721 1.00 7.02 45 PHE B CA 1
ATOM 1785 C C . PHE B 1 56 ? 14.445 11.984 20.335 1.00 6.73 45 PHE B C 1
ATOM 1786 O O . PHE B 1 56 ? 15.101 12.205 19.308 1.00 7.39 45 PHE B O 1
ATOM 1794 N N . TYR B 1 57 ? 13.232 11.405 20.296 1.00 7.17 46 TYR B N 1
ATOM 1795 C CA . TYR B 1 57 ? 12.782 10.921 18.994 1.00 7.25 46 TYR B CA 1
ATOM 1796 C C . TYR B 1 57 ? 12.485 12.064 18.023 1.00 6.94 46 TYR B C 1
ATOM 1797 O O . TYR B 1 57 ? 12.610 11.897 16.818 1.00 8.77 46 TYR B O 1
ATOM 1806 N N . SER B 1 58 ? 11.940 13.181 18.509 1.00 7.29 47 SER B N 1
ATOM 1807 C CA . SER B 1 58 ? 11.569 14.322 17.612 1.00 7.14 47 SER B CA 1
ATOM 1808 C C . SER B 1 58 ? 12.763 15.223 17.273 1.00 7.17 47 SER B C 1
ATOM 1809 O O . SER B 1 58 ? 12.975 15.546 16.130 1.00 8.83 47 SER B O 1
ATOM 1812 N N . ARG B 1 59 ? 13.544 15.605 18.275 1.00 7.53 48 ARG B N 1
ATOM 1813 C CA . ARG B 1 59 ? 14.694 16.533 18.030 1.00 7.38 48 ARG B CA 1
ATOM 1814 C C . ARG B 1 59 ? 15.920 15.771 17.525 1.00 7.31 48 ARG B C 1
ATOM 1815 O O . ARG B 1 59 ? 16.499 16.149 16.471 1.00 8.74 48 ARG B O 1
ATOM 1823 N N . VAL B 1 60 ? 16.342 14.720 18.226 1.00 7.05 49 VAL B N 1
ATOM 1824 C CA . VAL B 1 60 ? 17.617 14.045 17.846 1.00 7.37 49 VAL B CA 1
ATOM 1825 C C . VAL B 1 60 ? 17.382 13.259 16.568 1.00 6.97 49 VAL B C 1
ATOM 1826 O O . VAL B 1 60 ? 18.106 13.407 15.604 1.00 7.98 49 VAL B O 1
ATOM 1830 N N . LEU B 1 61 ? 16.302 12.456 16.516 1.00 7.03 50 LEU B N 1
ATOM 1831 C CA . LEU B 1 61 ? 16.111 11.561 15.356 1.00 7.61 50 LEU B CA 1
ATOM 1832 C C . LEU B 1 61 ? 15.253 12.217 14.247 1.00 6.83 50 LEU B C 1
ATOM 1833 O O . LEU B 1 61 ? 15.349 11.776 13.077 1.00 7.97 50 LEU B O 1
ATOM 1838 N N . GLY B 1 62 ? 14.510 13.300 14.484 1.00 7.77 51 GLY B N 1
ATOM 1839 C CA . GLY B 1 62 ? 13.757 13.935 13.407 1.00 7.69 51 GLY B CA 1
ATOM 1840 C C . GLY B 1 62 ? 12.407 13.282 13.163 1.00 6.70 51 GLY B C 1
ATOM 1841 O O . GLY B 1 62 ? 11.785 13.574 12.125 1.00 7.09 51 GLY B O 1
ATOM 1842 N N . MET B 1 63 ? 11.930 12.400 14.029 1.00 6.99 52 MET B N 1
ATOM 1843 C CA . MET B 1 63 ? 10.567 11.824 13.851 1.00 6.94 52 MET B CA 1
ATOM 1844 C C . MET B 1 63 ? 9.538 12.851 14.265 1.00 7.19 52 MET B C 1
ATOM 1845 O O . MET B 1 63 ? 9.855 13.788 15.027 1.00 7.78 52 MET B O 1
ATOM 1850 N N . SER B 1 64 ? 8.300 12.621 13.832 1.00 6.84 53 SER B N 1
ATOM 1851 C CA . SER B 1 64 ? 7.147 13.473 14.160 1.00 6.75 53 SER B CA 1
ATOM 1852 C C . SER B 1 64 ? 6.254 12.672 15.093 1.00 6.39 53 SER B C 1
ATOM 1853 O O . SER B 1 64 ? 6.252 11.442 15.090 1.00 7.42 53 SER B O 1
ATOM 1856 N N . LEU B 1 65 ? 5.461 13.416 15.870 1.00 6.69 54 LEU B N 1
ATOM 1857 C CA . LEU B 1 65 ? 4.431 12.800 16.746 1.00 6.62 54 LEU B CA 1
ATOM 1858 C C . LEU B 1 65 ? 3.206 12.597 15.871 1.00 7.42 54 LEU B C 1
ATOM 1859 O O . LEU B 1 65 ? 2.395 13.529 15.614 1.00 8.60 54 LEU B O 1
ATOM 1864 N N . LEU B 1 66 ? 3.023 11.390 15.393 1.00 7.42 55 LEU B N 1
ATOM 1865 C CA . LEU B 1 66 ? 1.886 11.024 14.512 1.00 7.04 55 LEU B CA 1
ATOM 1866 C C . LEU B 1 66 ? 0.612 10.976 15.322 1.00 7.37 55 LEU B C 1
ATOM 1867 O O . LEU B 1 66 ? -0.483 11.395 14.848 1.00 8.26 55 LEU B O 1
ATOM 1872 N N . ASN B 1 67 ? 0.709 10.493 16.550 1.00 7.83 56 ASN B N 1
ATOM 1873 C CA . ASN B 1 67 ? -0.534 10.319 17.335 1.00 8.50 56 ASN B CA 1
ATOM 1874 C C . ASN B 1 67 ? -0.203 10.124 18.799 1.00 8.96 56 ASN B C 1
ATOM 1875 O O . ASN B 1 67 ? 0.734 9.385 19.129 1.00 8.58 56 ASN B O 1
ATOM 1880 N N . LYS B 1 68 ? -0.958 10.798 19.650 1.00 9.07 57 LYS B N 1
ATOM 1881 C CA . LYS B 1 68 ? -0.926 10.543 21.089 1.00 8.98 57 LYS B CA 1
ATOM 1882 C C . LYS B 1 68 ? -2.224 9.937 21.534 1.00 9.12 57 LYS B C 1
ATOM 1883 O O . LYS B 1 68 ? -3.248 10.584 21.309 1.00 8.90 57 LYS B O 1
ATOM 1889 N N . VAL B 1 69 ? -2.224 8.745 22.060 1.00 9.95 58 VAL B N 1
ATOM 1890 C CA . VAL B 1 69 ? -3.431 8.024 22.474 1.00 11.62 58 VAL B CA 1
ATOM 1891 C C . VAL B 1 69 ? -3.338 7.832 23.981 1.00 11.16 58 VAL B C 1
ATOM 1892 O O . VAL B 1 69 ? -2.612 6.968 24.472 1.00 11.66 58 VAL B O 1
ATOM 1896 N N . ASP B 1 70 ? -4.061 8.643 24.728 1.00 10.61 59 ASP B N 1
ATOM 1897 C CA . ASP B 1 70 ? -4.285 8.420 26.166 1.00 10.79 59 ASP B CA 1
ATOM 1898 C C . ASP B 1 70 ? -5.261 7.269 26.360 1.00 11.17 59 ASP B C 1
ATOM 1899 O O . ASP B 1 70 ? -6.364 7.231 25.732 1.00 13.14 59 ASP B O 1
ATOM 1904 N N . VAL B 1 71 ? -4.895 6.338 27.241 1.00 10.98 60 VAL B N 1
ATOM 1905 C CA . VAL B 1 71 ? -5.780 5.191 27.583 1.00 11.39 60 VAL B CA 1
ATOM 1906 C C . VAL B 1 71 ? -5.999 5.181 29.077 1.00 12.04 60 VAL B C 1
ATOM 1907 O O . VAL B 1 71 ? -5.302 4.511 29.824 1.00 11.62 60 VAL B O 1
ATOM 1911 N N . PRO B 1 72 ? -6.928 6.038 29.538 1.00 11.95 61 PRO B N 1
ATOM 1912 C CA . PRO B 1 72 ? -7.044 6.241 30.984 1.00 11.94 61 PRO B CA 1
ATOM 1913 C C . PRO B 1 72 ? -7.292 4.983 31.818 1.00 13.49 61 PRO B C 1
ATOM 1914 O O . PRO B 1 72 ? -6.743 4.842 32.880 1.00 14.10 61 PRO B O 1
ATOM 1918 N N . TYR B 1 73 ? -8.122 4.095 31.278 1.00 14.00 62 TYR B N 1
ATOM 1919 C CA . TYR B 1 73 ? -8.482 2.857 32.006 1.00 15.22 62 TYR B CA 1
ATOM 1920 C C . TYR B 1 73 ? -7.259 1.957 32.212 1.00 14.79 62 TYR B C 1
ATOM 1921 O O . TYR B 1 73 ? -7.248 1.124 33.127 1.00 15.23 62 TYR B O 1
ATOM 1930 N N A MET B 1 74 ? -6.195 2.164 31.430 0.50 14.07 63 MET B N 1
ATOM 1931 N N B MET B 1 74 ? -6.188 2.178 31.446 0.50 12.89 63 MET B N 1
ATOM 1932 C CA A MET B 1 74 ? -4.914 1.429 31.524 0.50 14.66 63 MET B CA 1
ATOM 1933 C CA B MET B 1 74 ? -4.910 1.439 31.526 0.50 12.82 63 MET B CA 1
ATOM 1934 C C A MET B 1 74 ? -3.826 2.317 32.130 0.50 13.16 63 MET B C 1
ATOM 1935 C C B MET B 1 74 ? -3.824 2.317 32.145 0.50 12.21 63 MET B C 1
ATOM 1936 O O A MET B 1 74 ? -2.683 1.840 32.222 0.50 14.14 63 MET B O 1
ATOM 1937 O O B MET B 1 74 ? -2.682 1.841 32.253 0.50 13.34 63 MET B O 1
ATOM 1946 N N . LYS B 1 75 ? -4.129 3.568 32.498 1.00 12.82 64 LYS B N 1
ATOM 1947 C CA . LYS B 1 75 ? -3.126 4.487 33.099 1.00 12.22 64 LYS B CA 1
ATOM 1948 C C . LYS B 1 75 ? -1.871 4.512 32.221 1.00 11.31 64 LYS B C 1
ATOM 1949 O O . LYS B 1 75 ? -0.729 4.408 32.732 1.00 12.11 64 LYS B O 1
ATOM 1955 N N . MET B 1 76 ? -2.062 4.788 30.938 1.00 10.93 65 MET B N 1
ATOM 1956 C CA . MET B 1 76 ? -0.914 4.814 30.037 1.00 12.35 65 MET B CA 1
ATOM 1957 C C . MET B 1 76 ? -1.262 5.715 28.877 1.00 11.37 65 MET B C 1
ATOM 1958 O O . MET B 1 76 ? -2.446 5.969 28.595 1.00 10.15 65 MET B O 1
ATOM 1963 N N . THR B 1 77 ? -0.198 6.166 28.205 1.00 8.83 66 THR B N 1
ATOM 1964 C CA . THR B 1 77 ? -0.323 6.975 26.992 1.00 9.67 66 THR B CA 1
ATOM 1965 C C . THR B 1 77 ? 0.622 6.431 25.928 1.00 9.98 66 THR B C 1
ATOM 1966 O O . THR B 1 77 ? 1.805 6.101 26.268 1.00 10.52 66 THR B O 1
ATOM 1970 N N . LEU B 1 78 ? 0.139 6.243 24.723 1.00 9.46 67 LEU B N 1
ATOM 1971 C CA . LEU B 1 78 ? 0.905 5.762 23.561 1.00 10.39 67 LEU B CA 1
ATOM 1972 C C . LEU B 1 78 ? 1.332 6.949 22.726 1.00 9.78 67 LEU B C 1
ATOM 1973 O O . LEU B 1 78 ? 0.481 7.762 22.313 1.00 10.70 67 LEU B O 1
ATOM 1978 N N . TYR B 1 79 ? 2.609 7.103 22.532 1.00 8.37 68 TYR B N 1
ATOM 1979 C CA . TYR B 1 79 ? 3.129 8.112 21.615 1.00 6.76 68 TYR B CA 1
ATOM 1980 C C . TYR B 1 79 ? 3.587 7.426 20.342 1.00 6.74 68 TYR B C 1
ATOM 1981 O O . TYR B 1 79 ? 4.590 6.712 20.393 1.00 8.35 68 TYR B O 1
ATOM 1990 N N . MET B 1 80 ? 2.861 7.618 19.247 1.00 7.54 69 MET B N 1
ATOM 1991 C CA . MET B 1 80 ? 3.193 7.033 17.941 1.00 7.48 69 MET B CA 1
ATOM 1992 C C . MET B 1 80 ? 4.058 8.015 17.175 1.00 6.95 69 MET B C 1
ATOM 1993 O O . MET B 1 80 ? 3.599 9.143 16.871 1.00 8.52 69 MET B O 1
ATOM 1998 N N A MET B 1 81 ? 5.286 7.631 16.882 0.50 7.71 70 MET B N 1
ATOM 1999 N N B MET B 1 81 ? 5.263 7.651 16.848 0.50 6.63 70 MET B N 1
ATOM 2000 C CA A MET B 1 81 ? 6.332 8.486 16.271 0.50 7.71 70 MET B CA 1
ATOM 2001 C CA B MET B 1 81 ? 6.145 8.610 16.170 0.50 6.09 70 MET B CA 1
ATOM 2002 C C A MET B 1 81 ? 6.695 7.910 14.885 0.50 7.15 70 MET B C 1
ATOM 2003 C C B MET B 1 81 ? 6.756 7.942 14.933 0.50 6.29 70 MET B C 1
ATOM 2004 O O A MET B 1 81 ? 6.714 6.677 14.711 0.50 6.58 70 MET B O 1
ATOM 2005 O O B MET B 1 81 ? 6.936 6.711 14.920 0.50 5.93 70 MET B O 1
ATOM 2014 N N . GLY B 1 82 ? 7.119 8.733 13.953 1.00 6.63 71 GLY B N 1
ATOM 2015 C CA . GLY B 1 82 ? 7.687 8.227 12.724 1.00 7.14 71 GLY B CA 1
ATOM 2016 C C . GLY B 1 82 ? 8.046 9.326 11.770 1.00 6.52 71 GLY B C 1
ATOM 2017 O O . GLY B 1 82 ? 7.778 10.513 12.034 1.00 7.14 71 GLY B O 1
ATOM 2018 N N . TYR B 1 83 ? 8.606 8.945 10.654 1.00 6.78 72 TYR B N 1
ATOM 2019 C CA . TYR B 1 83 ? 9.099 9.881 9.649 1.00 6.42 72 TYR B CA 1
ATOM 2020 C C . TYR B 1 83 ? 7.951 10.127 8.695 1.00 7.34 72 TYR B C 1
ATOM 2021 O O . TYR B 1 83 ? 7.785 9.432 7.688 1.00 9.41 72 TYR B O 1
ATOM 2030 N N . GLU B 1 84 ? 7.119 11.097 9.016 1.00 8.30 73 GLU B N 1
ATOM 2031 C CA . GLU B 1 84 ? 5.992 11.556 8.163 1.00 8.61 73 GLU B CA 1
ATOM 2032 C C . GLU B 1 84 ? 5.800 13.047 8.318 1.00 9.50 73 GLU B C 1
ATOM 2033 O O . GLU B 1 84 ? 6.173 13.582 9.332 1.00 9.92 73 GLU B O 1
ATOM 2039 N N . ASP B 1 85 ? 5.164 13.642 7.307 1.00 8.73 74 ASP B N 1
ATOM 2040 C CA . ASP B 1 85 ? 4.810 15.069 7.335 1.00 9.69 74 ASP B CA 1
ATOM 2041 C C . ASP B 1 85 ? 3.469 15.186 8.019 1.00 9.60 74 ASP B C 1
ATOM 2042 O O . ASP B 1 85 ? 2.477 15.031 7.369 1.00 9.74 74 ASP B O 1
ATOM 2047 N N . VAL B 1 86 ? 3.438 15.528 9.297 1.00 10.16 75 VAL B N 1
ATOM 2048 C CA . VAL B 1 86 ? 2.139 15.664 10.019 1.00 11.13 75 VAL B CA 1
ATOM 2049 C C . VAL B 1 86 ? 1.401 16.972 9.665 1.00 11.78 75 VAL B C 1
ATOM 2050 O O . VAL B 1 86 ? 0.168 17.004 9.941 1.00 13.79 75 VAL B O 1
ATOM 2054 N N . SER B 1 87 ? 2.027 17.912 8.970 1.00 12.57 76 SER B N 1
ATOM 2055 C CA . SER B 1 87 ? 1.293 19.118 8.516 1.00 12.73 76 SER B CA 1
ATOM 2056 C C . SER B 1 87 ? 0.238 18.724 7.516 1.00 14.73 76 SER B C 1
ATOM 2057 O O . SER B 1 87 ? -0.753 19.439 7.469 1.00 16.58 76 SER B O 1
ATOM 2060 N N . SER B 1 88 ? 0.383 17.608 6.820 1.00 10.86 77 SER B N 1
ATOM 2061 C CA . SER B 1 88 ? -0.612 17.142 5.818 1.00 12.01 77 SER B CA 1
ATOM 2062 C C . SER B 1 88 ? -1.381 15.907 6.315 1.00 11.81 77 SER B C 1
ATOM 2063 O O . SER B 1 88 ? -2.110 15.258 5.551 1.00 11.88 77 SER B O 1
ATOM 2066 N N . ALA B 1 89 ? -1.288 15.553 7.595 1.00 10.78 78 ALA B N 1
ATOM 2067 C CA . ALA B 1 89 ? -2.087 14.464 8.182 1.00 11.25 78 ALA B CA 1
ATOM 2068 C C . ALA B 1 89 ? -3.540 14.906 8.267 1.00 11.93 78 ALA B C 1
ATOM 2069 O O . ALA B 1 89 ? -3.781 16.096 8.353 1.00 11.90 78 ALA B O 1
ATOM 2071 N N . PRO B 1 90 ? -4.492 13.961 8.407 1.00 11.10 79 PRO B N 1
ATOM 2072 C CA . PRO B 1 90 ? -5.886 14.355 8.578 1.00 11.32 79 PRO B CA 1
ATOM 2073 C C . PRO B 1 90 ? -6.049 15.173 9.847 1.00 12.75 79 PRO B C 1
ATOM 2074 O O . PRO B 1 90 ? -5.424 14.908 10.859 1.00 13.30 79 PRO B O 1
ATOM 2078 N N . SER B 1 91 ? -6.928 16.173 9.770 1.00 12.35 80 SER B N 1
ATOM 2079 C CA . SER B 1 91 ? -7.193 17.070 10.916 1.00 12.32 80 SER B CA 1
ATOM 2080 C C . SER B 1 91 ? -8.150 16.365 11.876 1.00 10.80 80 SER B C 1
ATOM 2081 O O . SER B 1 91 ? -8.083 16.631 13.113 1.00 12.76 80 SER B O 1
ATOM 2084 N N . ASP B 1 92 ? -9.054 15.535 11.422 1.00 11.13 81 ASP B N 1
ATOM 2085 C CA . ASP B 1 92 ? -10.050 14.927 12.326 1.00 10.85 81 ASP B CA 1
ATOM 2086 C C . ASP B 1 92 ? -9.286 13.967 13.244 1.00 10.61 81 ASP B C 1
ATOM 2087 O O . ASP B 1 92 ? -8.547 13.110 12.732 1.00 10.86 81 ASP B O 1
ATOM 2092 N N . PRO B 1 93 ? -9.464 13.997 14.574 1.00 10.25 82 PRO B N 1
ATOM 2093 C CA . PRO B 1 93 ? -8.655 13.112 15.449 1.00 10.43 82 PRO B CA 1
ATOM 2094 C C . PRO B 1 93 ? -8.800 11.638 15.157 1.00 12.41 82 PRO B C 1
ATOM 2095 O O . PRO B 1 93 ? -7.819 10.927 15.122 1.00 11.89 82 PRO B O 1
ATOM 2099 N N . VAL B 1 94 ? -10.007 11.133 14.993 1.00 11.55 83 VAL B N 1
ATOM 2100 C CA . VAL B 1 94 ? -10.203 9.693 14.702 1.00 12.16 83 VAL B CA 1
ATOM 2101 C C . VAL B 1 94 ? -9.527 9.346 13.390 1.00 11.77 83 VAL B C 1
ATOM 2102 O O . VAL B 1 94 ? -8.781 8.346 13.327 1.00 12.77 83 VAL B O 1
ATOM 2106 N N . GLU B 1 95 ? -9.724 10.144 12.351 1.00 11.02 84 GLU B N 1
ATOM 2107 C CA . GLU B 1 95 ? -9.096 9.797 11.068 1.00 10.92 84 GLU B CA 1
ATOM 2108 C C . GLU B 1 95 ? -7.577 9.938 11.157 1.00 10.09 84 GLU B C 1
ATOM 2109 O O . GLU B 1 95 ? -6.911 9.190 10.447 1.00 9.81 84 GLU B O 1
ATOM 2115 N N . LYS B 1 96 ? -7.061 10.837 11.980 1.00 9.48 85 LYS B N 1
ATOM 2116 C CA . LYS B 1 96 ? -5.591 10.927 12.152 1.00 9.37 85 LYS B CA 1
ATOM 2117 C C . LYS B 1 96 ? -5.015 9.674 12.811 1.00 9.38 85 LYS B C 1
ATOM 2118 O O . LYS B 1 96 ? -3.905 9.227 12.449 1.00 7.77 85 LYS B O 1
ATOM 2124 N N . THR B 1 97 ? -5.723 9.124 13.751 1.00 9.74 86 THR B N 1
ATOM 2125 C CA . THR B 1 97 ? -5.300 7.863 14.400 1.00 9.48 86 THR B CA 1
ATOM 2126 C C . THR B 1 97 ? -5.355 6.760 13.366 1.00 9.52 86 THR B C 1
ATOM 2127 O O . THR B 1 97 ? -4.459 5.985 13.301 1.00 10.24 86 THR B O 1
ATOM 2131 N N . ILE B 1 98 ? -6.419 6.630 12.576 1.00 10.14 87 ILE B N 1
ATOM 2132 C CA . ILE B 1 98 ? -6.484 5.567 11.543 1.00 11.51 87 ILE B CA 1
ATOM 2133 C C . ILE B 1 98 ? -5.364 5.744 10.545 1.00 10.35 87 ILE B C 1
ATOM 2134 O O . ILE B 1 98 ? -4.742 4.739 10.099 1.00 11.12 87 ILE B O 1
ATOM 2139 N N . TRP B 1 99 ? -5.088 6.973 10.166 1.00 9.88 88 TRP B N 1
ATOM 2140 C CA . TRP B 1 99 ? -3.956 7.267 9.279 1.00 9.64 88 TRP B CA 1
ATOM 2141 C C . TRP B 1 99 ? -2.654 6.760 9.918 1.00 8.95 88 TRP B C 1
ATOM 2142 O O . TRP B 1 99 ? -1.850 6.082 9.225 1.00 9.31 88 TRP B O 1
ATOM 2153 N N . THR B 1 100 ? -2.452 7.065 11.181 1.00 8.35 89 THR B N 1
ATOM 2154 C CA . THR B 1 100 ? -1.220 6.614 11.866 1.00 8.29 89 THR B CA 1
ATOM 2155 C C . THR B 1 100 ? -1.024 5.117 11.712 1.00 8.47 89 THR B C 1
ATOM 2156 O O . THR B 1 100 ? 0.088 4.635 11.383 1.00 8.19 89 THR B O 1
ATOM 2160 N N . PHE B 1 101 ? -2.061 4.348 11.971 1.00 8.06 90 PHE B N 1
ATOM 2161 C CA . PHE B 1 101 ? -1.945 2.872 12.001 1.00 8.89 90 PHE B CA 1
ATOM 2162 C C . PHE B 1 101 ? -1.948 2.229 10.620 1.00 9.01 90 PHE B C 1
ATOM 2163 O O . PHE B 1 101 ? -1.751 1.025 10.500 1.00 10.22 90 PHE B O 1
ATOM 2171 N N . GLY B 1 102 ? -2.021 3.004 9.574 1.00 8.34 91 GLY B N 1
ATOM 2172 C CA . GLY B 1 102 ? -1.750 2.632 8.192 1.00 8.24 91 GLY B CA 1
ATOM 2173 C C . GLY B 1 102 ? -0.326 2.938 7.730 1.00 8.33 91 GLY B C 1
ATOM 2174 O O . GLY B 1 102 ? -0.005 2.617 6.575 1.00 9.39 91 GLY B O 1
ATOM 2175 N N . ARG B 1 103 ? 0.467 3.592 8.587 1.00 9.37 92 ARG B N 1
ATOM 2176 C CA . ARG B 1 103 ? 1.837 3.965 8.221 1.00 8.86 92 ARG B CA 1
ATOM 2177 C C . ARG B 1 103 ? 2.807 2.892 8.691 1.00 8.14 92 ARG B C 1
ATOM 2178 O O . ARG B 1 103 ? 2.791 2.485 9.845 1.00 8.29 92 ARG B O 1
ATOM 2186 N N . PRO B 1 104 ? 3.699 2.389 7.811 1.00 8.04 93 PRO B N 1
ATOM 2187 C CA . PRO B 1 104 ? 4.727 1.463 8.245 1.00 7.97 93 PRO B CA 1
ATOM 2188 C C . PRO B 1 104 ? 5.772 2.218 9.077 1.00 7.52 93 PRO B C 1
ATOM 2189 O O . PRO B 1 104 ? 5.915 3.433 9.016 1.00 8.49 93 PRO B O 1
ATOM 2193 N N . ALA B 1 105 ? 6.580 1.470 9.799 1.00 6.21 94 ALA B N 1
ATOM 2194 C CA . ALA B 1 105 ? 7.885 1.938 10.309 1.00 6.50 94 ALA B CA 1
ATOM 2195 C C . ALA B 1 105 ? 7.677 2.961 11.419 1.00 6.70 94 ALA B C 1
ATOM 2196 O O . ALA B 1 105 ? 8.519 3.884 11.581 1.00 7.96 94 ALA B O 1
ATOM 2198 N N . THR B 1 106 ? 6.666 2.841 12.250 1.00 6.35 95 THR B N 1
ATOM 2199 C CA . THR B 1 106 ? 6.451 3.762 13.391 1.00 6.51 95 THR B CA 1
ATOM 2200 C C . THR B 1 106 ? 7.062 3.183 14.691 1.00 6.06 95 THR B C 1
ATOM 2201 O O . THR B 1 106 ? 7.301 1.974 14.806 1.00 6.82 95 THR B O 1
ATOM 2205 N N . MET B 1 107 ? 7.255 4.083 15.636 1.00 6.52 96 MET B N 1
ATOM 2206 C CA . MET B 1 107 ? 7.562 3.712 17.008 1.00 7.03 96 MET B CA 1
ATOM 2207 C C . MET B 1 107 ? 6.306 3.907 17.821 1.00 7.01 96 MET B C 1
ATOM 2208 O O . MET B 1 107 ? 5.681 4.944 17.715 1.00 8.94 96 MET B O 1
ATOM 2213 N N . GLU B 1 108 ? 6.001 2.971 18.712 1.00 6.95 97 GLU B N 1
ATOM 2214 C CA . GLU B 1 108 ? 4.999 3.093 19.775 1.00 7.18 97 GLU B CA 1
ATOM 2215 C C . GLU B 1 108 ? 5.765 3.240 21.088 1.00 6.82 97 GLU B C 1
ATOM 2216 O O . GLU B 1 108 ? 6.368 2.261 21.551 1.00 7.63 97 GLU B O 1
ATOM 2222 N N . LEU B 1 109 ? 5.738 4.421 21.645 1.00 6.77 98 LEU B N 1
ATOM 2223 C CA . LEU B 1 109 ? 6.455 4.701 22.902 1.00 7.25 98 LEU B CA 1
ATOM 2224 C C . LEU B 1 109 ? 5.467 4.762 24.040 1.00 7.06 98 LEU B C 1
ATOM 2225 O O . LEU B 1 109 ? 4.611 5.701 24.037 1.00 7.45 98 LEU B O 1
ATOM 2230 N N . THR B 1 110 ? 5.441 3.742 24.874 1.00 7.40 99 THR B N 1
ATOM 2231 C CA . THR B 1 110 ? 4.382 3.562 25.857 1.00 8.42 99 THR B CA 1
ATOM 2232 C C . THR B 1 110 ? 4.800 4.121 27.214 1.00 8.30 99 THR B C 1
ATOM 2233 O O . THR B 1 110 ? 5.723 3.581 27.851 1.00 8.35 99 THR B O 1
ATOM 2237 N N . HIS B 1 111 ? 4.084 5.131 27.663 1.00 7.40 100 HIS B N 1
ATOM 2238 C CA . HIS B 1 111 ? 4.309 5.772 28.997 1.00 8.00 100 HIS B CA 1
ATOM 2239 C C . HIS B 1 111 ? 3.261 5.222 29.957 1.00 8.89 100 HIS B C 1
ATOM 2240 O O . HIS B 1 111 ? 2.046 5.488 29.812 1.00 9.44 100 HIS B O 1
ATOM 2247 N N . PHE B 1 112 ? 3.693 4.440 30.934 1.00 8.91 101 PHE B N 1
ATOM 2248 C CA . PHE B 1 112 ? 2.823 4.052 32.072 1.00 10.33 101 PHE B CA 1
ATOM 2249 C C . PHE B 1 112 ? 2.865 5.148 33.119 1.00 11.21 101 PHE B C 1
ATOM 2250 O O . PHE B 1 112 ? 3.953 5.475 33.616 1.00 11.25 101 PHE B O 1
ATOM 2258 N N . TRP B 1 113 ? 1.739 5.809 33.367 1.00 10.70 102 TRP B N 1
ATOM 2259 C CA . TRP B 1 113 ? 1.733 7.012 34.219 1.00 12.43 102 TRP B CA 1
ATOM 2260 C C . TRP B 1 113 ? 2.401 6.734 35.571 1.00 13.15 102 TRP B C 1
ATOM 2261 O O . TRP B 1 113 ? 2.139 5.664 36.143 1.00 13.60 102 TRP B O 1
ATOM 2272 N N . GLY B 1 114 ? 3.236 7.658 36.014 1.00 12.57 103 GLY B N 1
ATOM 2273 C CA . GLY B 1 114 ? 3.862 7.621 37.349 1.00 14.43 103 GLY B CA 1
ATOM 2274 C C . GLY B 1 114 ? 5.295 7.171 37.290 1.00 15.29 103 GLY B C 1
ATOM 2275 O O . GLY B 1 114 ? 6.015 7.469 38.208 1.00 14.28 103 GLY B O 1
ATOM 2276 N N . THR B 1 115 ? 5.749 6.430 36.276 1.00 12.61 104 THR B N 1
ATOM 2277 C CA . THR B 1 115 ? 7.145 5.965 36.275 1.00 13.95 104 THR B CA 1
ATOM 2278 C C . THR B 1 115 ? 8.089 7.142 36.424 1.00 14.64 104 THR B C 1
ATOM 2279 O O . THR B 1 115 ? 9.205 6.942 37.009 1.00 19.84 104 THR B O 1
ATOM 2283 N N . GLU B 1 116 ? 7.766 8.302 35.872 1.00 15.40 105 GLU B N 1
ATOM 2284 C CA . GLU B 1 116 ? 8.713 9.434 35.865 1.00 19.14 105 GLU B CA 1
ATOM 2285 C C . GLU B 1 116 ? 8.795 10.081 37.252 1.00 21.27 105 GLU B C 1
ATOM 2286 O O . GLU B 1 116 ? 9.718 10.869 37.411 1.00 23.68 105 GLU B O 1
ATOM 2292 N N . ASN B 1 117 ? 7.889 9.736 38.168 1.00 20.24 106 ASN B N 1
ATOM 2293 C CA . ASN B 1 117 ? 7.775 10.351 39.525 1.00 26.93 106 ASN B CA 1
ATOM 2294 C C . ASN B 1 117 ? 8.007 9.323 40.622 1.00 26.59 106 ASN B C 1
ATOM 2295 O O . ASN B 1 117 ? 7.887 9.688 41.801 1.00 27.24 106 ASN B O 1
ATOM 2300 N N . ASP B 1 118 ? 8.251 8.074 40.284 1.00 26.04 107 ASP B N 1
ATOM 2301 C CA . ASP B 1 118 ? 8.312 6.984 41.274 1.00 27.60 107 ASP B CA 1
ATOM 2302 C C . ASP B 1 118 ? 9.777 6.827 41.654 1.00 32.58 107 ASP B C 1
ATOM 2303 O O . ASP B 1 118 ? 10.594 6.412 40.830 1.00 26.72 107 ASP B O 1
ATOM 2308 N N . PRO B 1 119 ? 10.169 7.139 42.913 1.00 36.01 108 PRO B N 1
ATOM 2309 C CA . PRO B 1 119 ? 11.583 7.064 43.290 1.00 36.64 108 PRO B CA 1
ATOM 2310 C C . PRO B 1 119 ? 12.133 5.619 43.297 1.00 36.01 108 PRO B C 1
ATOM 2311 O O . PRO B 1 119 ? 13.351 5.465 43.255 1.00 37.35 108 PRO B O 1
ATOM 2315 N N . GLU B 1 120 ? 11.247 4.613 43.307 1.00 33.67 109 GLU B N 1
ATOM 2316 C CA . GLU B 1 120 ? 11.584 3.160 43.311 1.00 35.19 109 GLU B CA 1
ATOM 2317 C C . GLU B 1 120 ? 11.551 2.556 41.894 1.00 31.50 109 GLU B C 1
ATOM 2318 O O . GLU B 1 120 ? 11.722 1.316 41.764 1.00 29.82 109 GLU B O 1
ATOM 2324 N N . PHE B 1 121 ? 11.214 3.339 40.867 1.00 25.13 110 PHE B N 1
ATOM 2325 C CA . PHE B 1 121 ? 11.204 2.804 39.480 1.00 22.22 110 PHE B CA 1
ATOM 2326 C C . PHE B 1 121 ? 12.660 2.515 39.124 1.00 20.27 110 PHE B C 1
ATOM 2327 O O . PHE B 1 121 ? 13.484 3.437 39.181 1.00 21.92 110 PHE B O 1
ATOM 2335 N N . LYS B 1 122 ? 12.905 1.286 38.633 1.00 23.91 111 LYS B N 1
ATOM 2336 C CA . LYS B 1 122 ? 14.279 0.723 38.478 1.00 26.93 111 LYS B CA 1
ATOM 2337 C C . LYS B 1 122 ? 14.789 0.890 37.040 1.00 25.20 111 LYS B C 1
ATOM 2338 O O . LYS B 1 122 ? 15.993 0.650 36.819 1.00 25.81 111 LYS B O 1
ATOM 2344 N N . GLY B 1 123 ? 13.926 1.286 36.094 1.00 18.11 112 GLY B N 1
ATOM 2345 C CA . GLY B 1 123 ? 14.323 1.429 34.684 1.00 14.57 112 GLY B CA 1
ATOM 2346 C C . GLY B 1 123 ? 13.834 0.280 33.856 1.00 14.45 112 GLY B C 1
ATOM 2347 O O . GLY B 1 123 ? 13.651 -0.815 34.357 1.00 19.55 112 GLY B O 1
ATOM 2348 N N . TYR B 1 124 ? 13.721 0.497 32.569 1.00 11.85 113 TYR B N 1
ATOM 2349 C CA . TYR B 1 124 ? 13.411 -0.521 31.564 1.00 11.08 113 TYR B CA 1
ATOM 2350 C C . TYR B 1 124 ? 14.700 -1.174 31.056 1.00 10.36 113 TYR B C 1
ATOM 2351 O O . TYR B 1 124 ? 15.768 -0.537 30.985 1.00 13.37 113 TYR B O 1
ATOM 2360 N N . HIS B 1 125 ? 14.567 -2.447 30.709 1.00 9.42 114 HIS B N 1
ATOM 2361 C CA . HIS B 1 125 ? 15.666 -3.285 30.208 1.00 10.36 114 HIS B CA 1
ATOM 2362 C C . HIS B 1 125 ? 15.775 -3.201 28.705 1.00 9.75 114 HIS B C 1
ATOM 2363 O O . HIS B 1 125 ? 14.798 -3.446 28.024 1.00 9.50 114 HIS B O 1
ATOM 2370 N N . ASN B 1 126 ? 16.965 -2.960 28.192 1.00 8.28 115 ASN B N 1
ATOM 2371 C CA . ASN B 1 126 ? 17.142 -2.736 26.756 1.00 7.64 115 ASN B CA 1
ATOM 2372 C C . ASN B 1 126 ? 17.419 -3.984 25.920 1.00 7.24 115 ASN B C 1
ATOM 2373 O O . ASN B 1 126 ? 17.437 -3.906 24.689 1.00 7.75 115 ASN B O 1
ATOM 2378 N N . GLY B 1 127 ? 17.555 -5.147 26.572 1.00 7.17 116 GLY B N 1
ATOM 2379 C CA . GLY B 1 127 ? 17.782 -6.405 25.833 1.00 8.25 116 GLY B CA 1
ATOM 2380 C C . GLY B 1 127 ? 19.248 -6.730 25.581 1.00 6.83 116 GLY B C 1
ATOM 2381 O O . GLY B 1 127 ? 19.525 -7.822 25.119 1.00 8.13 116 GLY B O 1
ATOM 2382 N N . ASN B 1 128 ? 20.181 -5.858 25.862 1.00 8.21 117 ASN B N 1
ATOM 2383 C CA . ASN B 1 128 ? 21.583 -6.044 25.404 1.00 8.55 117 ASN B CA 1
ATOM 2384 C C . ASN B 1 128 ? 22.515 -6.498 26.515 1.00 9.60 117 ASN B C 1
ATOM 2385 O O . ASN B 1 128 ? 23.663 -6.744 26.236 1.00 12.37 117 ASN B O 1
ATOM 2390 N N . SER B 1 129 ? 21.999 -6.578 27.722 1.00 8.10 118 SER B N 1
ATOM 2391 C CA . SER B 1 129 ? 22.668 -7.219 28.870 1.00 10.29 118 SER B CA 1
ATOM 2392 C C . SER B 1 129 ? 21.771 -8.332 29.357 1.00 9.01 118 SER B C 1
ATOM 2393 O O . SER B 1 129 ? 20.558 -8.356 29.070 1.00 9.07 118 SER B O 1
ATOM 2396 N N . GLU B 1 130 ? 22.303 -9.306 30.094 1.00 9.90 119 GLU B N 1
ATOM 2397 C CA . GLU B 1 130 ? 21.497 -10.494 30.448 1.00 11.41 119 GLU B CA 1
ATOM 2398 C C . GLU B 1 130 ? 20.354 -10.071 31.322 1.00 12.11 119 GLU B C 1
ATOM 2399 O O . GLU B 1 130 ? 20.581 -9.268 32.226 1.00 13.13 119 GLU B O 1
ATOM 2405 N N . PRO B 1 131 ? 19.118 -10.569 31.073 1.00 11.97 120 PRO B N 1
ATOM 2406 C CA . PRO B 1 131 ? 18.834 -11.576 30.046 1.00 11.08 120 PRO B CA 1
ATOM 2407 C C . PRO B 1 131 ? 18.683 -10.935 28.658 1.00 9.29 120 PRO B C 1
ATOM 2408 O O . PRO B 1 131 ? 17.923 -10.022 28.467 1.00 9.93 120 PRO B O 1
ATOM 2412 N N . ILE B 1 132 ? 19.452 -11.432 27.715 1.00 9.15 121 ILE B N 1
ATOM 2413 C CA . ILE B 1 132 ? 19.563 -10.762 26.400 1.00 9.03 121 ILE B CA 1
ATOM 2414 C C . ILE B 1 132 ? 18.387 -11.156 25.507 1.00 8.56 121 ILE B C 1
ATOM 2415 O O . ILE B 1 132 ? 17.811 -12.269 25.624 1.00 7.88 121 ILE B O 1
ATOM 2420 N N . GLY B 1 133 ? 17.997 -10.295 24.586 1.00 8.18 122 GLY B N 1
ATOM 2421 C CA . GLY B 1 133 ? 16.911 -10.622 23.667 1.00 7.66 122 GLY B CA 1
ATOM 2422 C C . GLY B 1 133 ? 16.831 -9.599 22.560 1.00 7.42 122 GLY B C 1
ATOM 2423 O O . GLY B 1 133 ? 17.554 -9.651 21.560 1.00 7.36 122 GLY B O 1
ATOM 2424 N N . PHE B 1 134 ? 15.971 -8.625 22.783 1.00 6.54 123 PHE B N 1
ATOM 2425 C CA . PHE B 1 134 ? 15.818 -7.472 21.872 1.00 6.69 123 PHE B CA 1
ATOM 2426 C C . PHE B 1 134 ? 17.157 -6.772 21.662 1.00 6.28 123 PHE B C 1
ATOM 2427 O O . PHE B 1 134 ? 17.929 -6.642 22.654 1.00 7.25 123 PHE B O 1
ATOM 2435 N N . GLY B 1 135 ? 17.448 -6.346 20.426 1.00 6.42 124 GLY B N 1
ATOM 2436 C CA . GLY B 1 135 ? 18.686 -5.633 20.148 1.00 7.54 124 GLY B CA 1
ATOM 2437 C C . GLY B 1 135 ? 18.566 -4.141 20.059 1.00 7.78 124 GLY B C 1
ATOM 2438 O O . GLY B 1 135 ? 19.068 -3.402 20.901 1.00 7.98 124 GLY B O 1
ATOM 2439 N N . HIS B 1 136 ? 17.955 -3.673 19.014 1.00 7.26 125 HIS B N 1
ATOM 2440 C CA . HIS B 1 136 ? 17.980 -2.234 18.694 1.00 7.21 125 HIS B CA 1
ATOM 2441 C C . HIS B 1 136 ? 16.965 -1.921 17.632 1.00 7.02 125 HIS B C 1
ATOM 2442 O O . HIS B 1 136 ? 16.508 -2.826 16.892 1.00 7.65 125 HIS B O 1
ATOM 2449 N N . ILE B 1 137 ? 16.689 -0.608 17.417 1.00 7.79 126 ILE B N 1
ATOM 2450 C CA . ILE B 1 137 ? 16.211 -0.133 16.107 1.00 7.18 126 ILE B CA 1
ATOM 2451 C C . ILE B 1 137 ? 17.395 0.463 15.394 1.00 6.97 126 ILE B C 1
ATOM 2452 O O . ILE B 1 137 ? 18.430 0.701 16.002 1.00 7.37 126 ILE B O 1
ATOM 2457 N N . GLY B 1 138 ? 17.246 0.684 14.095 1.00 6.90 127 GLY B N 1
ATOM 2458 C CA . GLY B 1 138 ? 18.312 1.287 13.313 1.00 6.98 127 GLY B CA 1
ATOM 2459 C C . GLY B 1 138 ? 17.803 2.260 12.291 1.00 7.06 127 GLY B C 1
ATOM 2460 O O . GLY B 1 138 ? 16.755 2.080 11.697 1.00 7.69 127 GLY B O 1
ATOM 2461 N N . ILE B 1 139 ? 18.523 3.355 12.151 1.00 7.04 128 ILE B N 1
ATOM 2462 C CA . ILE B 1 139 ? 18.135 4.526 11.319 1.00 7.68 128 ILE B CA 1
ATOM 2463 C C . ILE B 1 139 ? 19.159 4.648 10.196 1.00 7.26 128 ILE B C 1
ATOM 2464 O O . ILE B 1 139 ? 20.344 4.732 10.470 1.00 8.16 128 ILE B O 1
ATOM 2469 N N . THR B 1 140 ? 18.684 4.699 8.959 1.00 8.24 129 THR B N 1
ATOM 2470 C CA . THR B 1 140 ? 19.551 5.057 7.806 1.00 8.89 129 THR B CA 1
ATOM 2471 C C . THR B 1 140 ? 19.627 6.587 7.743 1.00 8.03 129 THR B C 1
ATOM 2472 O O . THR B 1 140 ? 18.632 7.254 7.565 1.00 8.98 129 THR B O 1
ATOM 2476 N N . VAL B 1 141 ? 20.838 7.100 7.905 1.00 8.03 130 VAL B N 1
ATOM 2477 C CA . VAL B 1 141 ? 21.117 8.558 7.788 1.00 8.93 130 VAL B CA 1
ATOM 2478 C C . VAL B 1 141 ? 21.777 8.834 6.437 1.00 10.60 130 VAL B C 1
ATOM 2479 O O . VAL B 1 141 ? 22.194 7.937 5.752 1.00 10.43 130 VAL B O 1
ATOM 2483 N N . ASP B 1 142 ? 21.938 10.101 6.136 1.00 12.34 131 ASP B N 1
ATOM 2484 C CA . ASP B 1 142 ? 22.549 10.545 4.865 1.00 12.32 131 ASP B CA 1
ATOM 2485 C C . ASP B 1 142 ? 24.059 10.343 4.888 1.00 11.74 131 ASP B C 1
ATOM 2486 O O . ASP B 1 142 ? 24.656 9.932 3.877 1.00 13.36 131 ASP B O 1
ATOM 2491 N N . ASP B 1 143 ? 24.678 10.691 6.005 1.00 11.42 132 ASP B N 1
ATOM 2492 C CA . ASP B 1 143 ? 26.144 10.714 6.135 1.00 12.80 132 ASP B CA 1
ATOM 2493 C C . ASP B 1 143 ? 26.538 10.491 7.584 1.00 13.02 132 ASP B C 1
ATOM 2494 O O . ASP B 1 143 ? 26.086 11.279 8.457 1.00 11.15 132 ASP B O 1
ATOM 2499 N N . MET B 1 144 ? 27.305 9.453 7.829 1.00 15.65 133 MET B N 1
ATOM 2500 C CA . MET B 1 144 ? 27.614 9.123 9.230 1.00 16.60 133 MET B CA 1
ATOM 2501 C C . MET B 1 144 ? 28.461 10.231 9.889 1.00 14.99 133 MET B C 1
ATOM 2502 O O . MET B 1 144 ? 28.120 10.584 10.989 1.00 13.13 133 MET B O 1
ATOM 2507 N N . TYR B 1 145 ? 29.377 10.900 9.179 1.00 15.54 134 TYR B N 1
ATOM 2508 C CA . TYR B 1 145 ? 30.171 11.975 9.810 1.00 15.37 134 TYR B CA 1
ATOM 2509 C C . TYR B 1 145 ? 29.228 13.092 10.249 1.00 14.26 134 TYR B C 1
ATOM 2510 O O . TYR B 1 145 ? 29.176 13.545 11.423 1.00 12.94 134 TYR B O 1
ATOM 2519 N N . LYS B 1 146 ? 28.396 13.544 9.355 1.00 12.38 135 LYS B N 1
ATOM 2520 C CA . LYS B 1 146 ? 27.494 14.673 9.626 1.00 14.55 135 LYS B CA 1
ATOM 2521 C C . LYS B 1 146 ? 26.528 14.297 10.745 1.00 12.97 135 LYS B C 1
ATOM 2522 O O . LYS B 1 146 ? 26.330 15.102 11.670 1.00 13.99 135 LYS B O 1
ATOM 2528 N N . ALA B 1 147 ? 25.972 13.092 10.658 1.00 10.98 136 ALA B N 1
ATOM 2529 C CA . ALA B 1 147 ? 24.984 12.669 11.655 1.00 10.61 136 ALA B CA 1
ATOM 2530 C C . ALA B 1 147 ? 25.597 12.629 13.023 1.00 10.66 136 ALA B C 1
ATOM 2531 O O . ALA B 1 147 ? 25.011 13.086 13.977 1.00 9.89 136 ALA B O 1
ATOM 2533 N N . CYS B 1 148 ? 26.766 12.072 13.138 1.00 8.85 137 CYS B N 1
ATOM 2534 C CA . CYS B 1 148 ? 27.400 11.902 14.455 1.00 10.49 137 CYS B CA 1
ATOM 2535 C C . CYS B 1 148 ? 27.895 13.212 15.021 1.00 10.97 137 CYS B C 1
ATOM 2536 O O . CYS B 1 148 ? 27.812 13.427 16.208 1.00 10.07 137 CYS B O 1
ATOM 2539 N N A GLU B 1 149 ? 28.434 14.073 14.169 0.50 10.37 138 GLU B N 1
ATOM 2540 N N B GLU B 1 149 ? 28.413 14.077 14.172 0.50 11.17 138 GLU B N 1
ATOM 2541 C CA A GLU B 1 149 ? 28.812 15.443 14.620 0.50 10.45 138 GLU B CA 1
ATOM 2542 C CA B GLU B 1 149 ? 28.845 15.404 14.677 0.50 11.76 138 GLU B CA 1
ATOM 2543 C C A GLU B 1 149 ? 27.595 16.126 15.249 0.50 9.66 138 GLU B C 1
ATOM 2544 C C B GLU B 1 149 ? 27.614 16.164 15.222 0.50 10.41 138 GLU B C 1
ATOM 2545 O O A GLU B 1 149 ? 27.715 16.749 16.324 0.50 10.26 138 GLU B O 1
ATOM 2546 O O B GLU B 1 149 ? 27.722 16.843 16.268 0.50 10.98 138 GLU B O 1
ATOM 2557 N N . ARG B 1 150 ? 26.469 16.061 14.550 1.00 9.23 139 ARG B N 1
ATOM 2558 C CA . ARG B 1 150 ? 25.256 16.708 15.038 1.00 8.53 139 ARG B CA 1
ATOM 2559 C C . ARG B 1 150 ? 24.792 16.057 16.358 1.00 8.43 139 ARG B C 1
ATOM 2560 O O . ARG B 1 150 ? 24.414 16.733 17.334 1.00 9.12 139 ARG B O 1
ATOM 2568 N N . PHE B 1 151 ? 24.786 14.731 16.449 1.00 8.96 140 PHE B N 1
ATOM 2569 C CA . PHE B 1 151 ? 24.455 14.057 17.712 1.00 8.85 140 PHE B CA 1
ATOM 2570 C C . PHE B 1 151 ? 25.372 14.578 18.823 1.00 9.61 140 PHE B C 1
ATOM 2571 O O . PHE B 1 151 ? 24.866 14.835 19.947 1.00 8.60 140 PHE B O 1
ATOM 2579 N N . GLU B 1 152 ? 26.671 14.684 18.584 1.00 10.75 141 GLU B N 1
ATOM 2580 C CA . GLU B 1 152 ? 27.584 15.185 19.628 1.00 10.84 141 GLU B CA 1
ATOM 2581 C C . GLU B 1 152 ? 27.177 16.606 20.041 1.00 9.93 141 GLU B C 1
ATOM 2582 O O . GLU B 1 152 ? 27.097 16.940 21.272 1.00 10.76 141 GLU B O 1
ATOM 2588 N N . SER B 1 153 ? 26.869 17.443 19.065 1.00 10.23 142 SER B N 1
ATOM 2589 C CA . SER B 1 153 ? 26.490 18.852 19.351 1.00 11.40 142 SER B CA 1
ATOM 2590 C C . SER B 1 153 ? 25.235 18.891 20.230 1.00 11.54 142 SER B C 1
ATOM 2591 O O . SER B 1 153 ? 25.104 19.814 21.023 1.00 13.51 142 SER B O 1
ATOM 2594 N N . LEU B 1 154 ? 24.325 17.928 20.080 1.00 9.94 143 LEU B N 1
ATOM 2595 C CA . LEU B 1 154 ? 23.041 17.900 20.823 1.00 10.32 143 LEU B CA 1
ATOM 2596 C C . LEU B 1 154 ? 23.212 17.306 22.215 1.00 9.44 143 LEU B C 1
ATOM 2597 O O . LEU B 1 154 ? 22.258 17.256 22.981 1.00 13.39 143 LEU B O 1
ATOM 2602 N N . GLY B 1 155 ? 24.371 16.722 22.484 1.00 9.33 144 GLY B N 1
ATOM 2603 C CA . GLY B 1 155 ? 24.595 16.032 23.756 1.00 9.28 144 GLY B CA 1
ATOM 2604 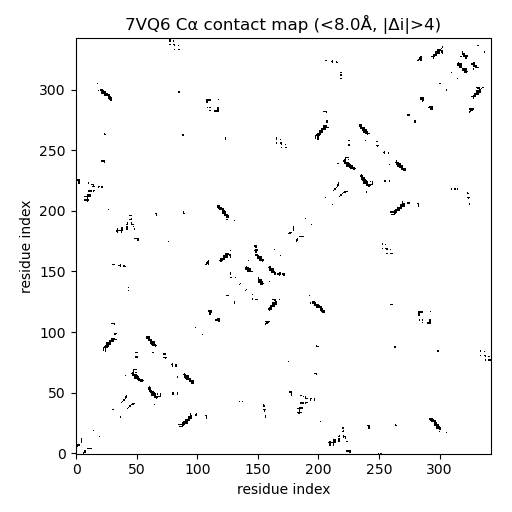C C . GLY B 1 155 ? 24.012 14.635 23.820 1.00 10.08 144 GLY B C 1
ATOM 2605 O O . GLY B 1 155 ? 23.557 14.217 24.878 1.00 10.18 144 GLY B O 1
ATOM 2606 N N . VAL B 1 156 ? 24.021 13.930 22.711 1.00 9.80 145 VAL B N 1
ATOM 2607 C CA . VAL B 1 156 ? 23.525 12.538 22.643 1.00 10.10 145 VAL B CA 1
ATOM 2608 C C . VAL B 1 156 ? 24.490 11.616 23.358 1.00 10.26 145 VAL B C 1
ATOM 2609 O O . VAL B 1 156 ? 25.687 11.775 23.248 1.00 11.09 145 VAL B O 1
ATOM 2613 N N . GLU B 1 157 ? 23.965 10.597 24.044 1.00 10.42 146 GLU B N 1
ATOM 2614 C CA . GLU B 1 157 ? 24.726 9.503 24.665 1.00 13.14 146 GLU B CA 1
ATOM 2615 C C . GLU B 1 157 ? 25.082 8.431 23.635 1.00 11.92 146 GLU B C 1
ATOM 2616 O O . GLU B 1 157 ? 24.195 7.867 22.974 1.00 10.01 146 GLU B O 1
ATOM 2622 N N . PHE B 1 158 ? 26.335 8.160 23.384 1.00 11.70 147 PHE B N 1
ATOM 2623 C CA . PHE B 1 158 ? 26.813 7.086 22.508 1.00 12.32 147 PHE B CA 1
ATOM 2624 C C . PHE B 1 158 ? 27.106 5.807 23.304 1.00 15.39 147 PHE B C 1
ATOM 2625 O O . PHE B 1 158 ? 27.527 5.874 24.503 1.00 14.65 147 PHE B O 1
ATOM 2633 N N . VAL B 1 159 ? 26.768 4.659 22.728 1.00 15.45 148 VAL B N 1
ATOM 2634 C CA . VAL B 1 159 ? 27.027 3.358 23.407 1.00 17.46 148 VAL B CA 1
ATOM 2635 C C . VAL B 1 159 ? 28.542 3.129 23.523 1.00 24.34 148 VAL B C 1
ATOM 2636 O O . VAL B 1 159 ? 29.226 3.242 22.507 1.00 30.27 148 VAL B O 1
ATOM 2640 N N . THR B 1 167 ? 27.914 1.641 15.082 1.00 21.50 156 THR B N 1
ATOM 2641 C CA . THR B 1 167 ? 27.644 2.910 15.826 1.00 18.24 156 THR B CA 1
ATOM 2642 C C . THR B 1 167 ? 26.220 2.883 16.406 1.00 12.53 156 THR B C 1
ATOM 2643 O O . THR B 1 167 ? 25.223 2.640 15.629 1.00 11.93 156 THR B O 1
ATOM 2647 N N . PHE B 1 168 ? 26.152 3.030 17.707 1.00 11.76 157 PHE B N 1
ATOM 2648 C CA . PHE B 1 168 ? 24.867 3.041 18.426 1.00 10.88 157 PHE B CA 1
ATOM 2649 C C . PHE B 1 168 ? 24.806 4.256 19.303 1.00 10.10 157 PHE B C 1
ATOM 2650 O O . PHE B 1 168 ? 25.839 4.558 19.958 1.00 11.74 157 PHE B O 1
ATOM 2658 N N . ILE B 1 169 ? 23.661 4.897 19.338 1.00 9.23 158 ILE B N 1
ATOM 2659 C CA . ILE B 1 169 ? 23.327 5.915 20.345 1.00 8.87 158 ILE B CA 1
ATOM 2660 C C . ILE B 1 169 ? 22.300 5.311 21.294 1.00 8.87 158 ILE B C 1
ATOM 2661 O O . ILE B 1 169 ? 21.689 4.288 20.966 1.00 11.19 158 ILE B O 1
ATOM 2666 N N . LYS B 1 170 ? 22.034 5.968 22.402 1.00 9.02 159 LYS B N 1
ATOM 2667 C CA . LYS B 1 170 ? 21.054 5.469 23.373 1.00 9.05 159 LYS B CA 1
ATOM 2668 C C . LYS B 1 170 ? 19.953 6.485 23.571 1.00 8.82 159 LYS B C 1
ATOM 2669 O O . LYS B 1 170 ? 20.200 7.696 23.609 1.00 12.09 159 LYS B O 1
ATOM 2675 N N . ASP B 1 171 ? 18.729 5.998 23.577 1.00 7.38 160 ASP B N 1
ATOM 2676 C CA . ASP B 1 171 ? 17.604 6.881 23.885 1.00 7.77 160 ASP B CA 1
ATOM 2677 C C . ASP B 1 171 ? 17.558 7.091 25.417 1.00 8.09 160 ASP B C 1
ATOM 2678 O O . ASP B 1 171 ? 18.328 6.513 26.161 1.00 9.05 160 ASP B O 1
ATOM 2683 N N . PRO B 1 172 ? 16.610 7.923 25.900 1.00 9.19 161 PRO B N 1
ATOM 2684 C CA . PRO B 1 172 ? 16.628 8.271 27.327 1.00 9.69 161 PRO B CA 1
ATOM 2685 C C . PRO B 1 172 ? 16.385 7.133 28.307 1.00 10.51 161 PRO B C 1
ATOM 2686 O O . PRO B 1 172 ? 16.758 7.254 29.458 1.00 13.80 161 PRO B O 1
ATOM 2690 N N . ASP B 1 173 ? 15.821 6.022 27.852 1.00 8.67 162 ASP B N 1
ATOM 2691 C CA . ASP B 1 173 ? 15.637 4.814 28.669 1.00 9.04 162 ASP B CA 1
ATOM 2692 C C . ASP B 1 173 ? 16.781 3.822 28.472 1.00 8.64 162 ASP B C 1
ATOM 2693 O O . ASP B 1 173 ? 16.765 2.773 29.161 1.00 10.10 162 ASP B O 1
ATOM 2698 N N . GLY B 1 174 ? 17.683 4.089 27.566 1.00 8.74 163 GLY B N 1
ATOM 2699 C CA . GLY B 1 174 ? 18.826 3.190 27.356 1.00 8.10 163 GLY B CA 1
ATOM 2700 C C . GLY B 1 174 ? 18.626 2.274 26.163 1.00 7.38 163 GLY B C 1
ATOM 2701 O O . GLY B 1 174 ? 19.546 1.432 25.928 1.00 8.26 163 GLY B O 1
ATOM 2702 N N . TYR B 1 175 ? 17.497 2.348 25.409 1.00 7.27 164 TYR B N 1
ATOM 2703 C CA . TYR B 1 175 ? 17.368 1.488 24.199 1.00 7.00 164 TYR B CA 1
ATOM 2704 C C . TYR B 1 175 ? 18.439 1.896 23.213 1.00 7.78 164 TYR B C 1
ATOM 2705 O O . TYR B 1 175 ? 18.761 3.088 23.052 1.00 8.37 164 TYR B O 1
ATOM 2714 N N . TRP B 1 176 ? 19.002 0.920 22.541 1.00 7.05 165 TRP B N 1
ATOM 2715 C CA . TRP B 1 176 ? 20.034 1.112 21.512 1.00 7.40 165 TRP B CA 1
ATOM 2716 C C . TRP B 1 176 ? 19.409 1.494 20.184 1.00 7.46 165 TRP B C 1
ATOM 2717 O O . TRP B 1 176 ? 18.493 0.835 19.718 1.00 7.44 165 TRP B O 1
ATOM 2728 N N . ILE B 1 177 ? 19.981 2.492 19.538 1.00 7.09 166 ILE B N 1
ATOM 2729 C CA . ILE B 1 177 ? 19.584 2.993 18.208 1.00 7.96 166 ILE B CA 1
ATOM 2730 C C . ILE B 1 177 ? 20.817 2.906 17.324 1.00 8.10 166 ILE B C 1
ATOM 2731 O O . ILE B 1 177 ? 21.753 3.689 17.531 1.00 8.15 166 ILE B O 1
ATOM 2736 N N . GLU B 1 178 ? 20.850 2.007 16.380 1.00 7.06 167 GLU B N 1
ATOM 2737 C CA . GLU B 1 178 ? 21.963 1.927 15.413 1.00 7.37 167 GLU B CA 1
ATOM 2738 C C . GLU B 1 178 ? 21.853 3.052 14.394 1.00 7.71 167 GLU B C 1
ATOM 2739 O O . GLU B 1 178 ? 20.741 3.406 13.974 1.00 6.91 167 GLU B O 1
ATOM 2745 N N . ILE B 1 179 ? 22.977 3.577 13.965 1.00 8.89 168 ILE B N 1
ATOM 2746 C CA . ILE B 1 179 ? 23.076 4.618 12.930 1.00 8.86 168 ILE B CA 1
ATOM 2747 C C . ILE B 1 179 ? 23.987 4.064 11.848 1.00 9.20 168 ILE B C 1
ATOM 2748 O O . ILE B 1 179 ? 25.128 3.632 12.174 1.00 9.77 168 ILE B O 1
ATOM 2753 N N . PHE B 1 180 ? 23.582 4.197 10.610 1.00 8.31 169 PHE B N 1
ATOM 2754 C CA . PHE B 1 180 ? 24.406 3.758 9.458 1.00 9.30 169 PHE B CA 1
ATOM 2755 C C . PHE B 1 180 ? 24.011 4.610 8.257 1.00 8.75 169 PHE B C 1
ATOM 2756 O O . PHE B 1 180 ? 22.863 5.101 8.180 1.00 9.07 169 PHE B O 1
ATOM 2764 N N . ASP B 1 181 ? 24.962 4.737 7.315 1.00 11.90 170 ASP B N 1
ATOM 2765 C CA . ASP B 1 181 ? 24.677 5.329 6.000 1.00 11.30 170 ASP B CA 1
ATOM 2766 C C . ASP B 1 181 ? 24.930 4.284 4.904 1.00 11.18 170 ASP B C 1
ATOM 2767 O O . ASP B 1 181 ? 25.574 3.268 5.172 1.00 11.52 170 ASP B O 1
ATOM 2772 N N . LEU B 1 182 ? 24.385 4.510 3.719 1.00 11.18 171 LEU B N 1
ATOM 2773 C CA . LEU B 1 182 ? 24.518 3.486 2.656 1.00 12.91 171 LEU B CA 1
ATOM 2774 C C . LEU B 1 182 ? 25.975 3.376 2.208 1.00 14.72 171 LEU B C 1
ATOM 2775 O O . LEU B 1 182 ? 26.402 2.241 1.869 1.00 14.86 171 LEU B O 1
ATOM 2780 N N . ASN B 1 183 ? 26.743 4.455 2.187 1.00 13.71 172 ASN B N 1
ATOM 2781 C CA . ASN B 1 183 ? 28.179 4.323 1.806 1.00 16.27 172 ASN B CA 1
ATOM 2782 C C . ASN B 1 183 ? 28.924 3.437 2.790 1.00 17.26 172 ASN B C 1
ATOM 2783 O O . ASN B 1 183 ? 29.843 2.706 2.358 1.00 18.72 172 ASN B O 1
ATOM 2788 N N . GLY B 1 184 ? 28.618 3.480 4.087 1.00 18.67 173 GLY B N 1
ATOM 2789 C CA . GLY B 1 184 ? 29.295 2.654 5.093 1.00 21.56 173 GLY B CA 1
ATOM 2790 C C . GLY B 1 184 ? 28.903 1.203 4.943 1.00 22.65 173 GLY B C 1
ATOM 2791 O O . GLY B 1 184 ? 29.768 0.300 5.053 1.00 20.72 173 GLY B O 1
ATOM 2792 N N . ILE B 1 185 ? 27.622 0.958 4.683 1.00 20.08 174 ILE B N 1
ATOM 2793 C CA . ILE B 1 185 ? 27.112 -0.412 4.400 1.00 22.78 174 ILE B CA 1
ATOM 2794 C C . ILE B 1 185 ? 27.910 -0.955 3.198 1.00 20.63 174 ILE B C 1
ATOM 2795 O O . ILE B 1 185 ? 28.284 -2.120 3.234 1.00 19.78 174 ILE B O 1
ATOM 2800 N N . ARG B 1 186 ? 28.032 -0.186 2.129 1.00 18.99 175 ARG B N 1
ATOM 2801 C CA . ARG B 1 186 ? 28.635 -0.659 0.865 1.00 19.93 175 ARG B CA 1
ATOM 2802 C C . ARG B 1 186 ? 30.059 -1.084 1.190 1.00 23.12 175 ARG B C 1
ATOM 2803 O O . ARG B 1 186 ? 30.452 -2.200 0.799 1.00 20.46 175 ARG B O 1
ATOM 2811 N N . ALA B 1 187 ? 30.796 -0.248 1.915 1.00 23.70 176 ALA B N 1
ATOM 2812 C CA . ALA B 1 187 ? 32.198 -0.525 2.305 1.00 26.60 176 ALA B CA 1
ATOM 2813 C C . ALA B 1 187 ? 32.267 -1.820 3.133 1.00 30.53 176 ALA B C 1
ATOM 2814 O O . ALA B 1 187 ? 33.151 -2.623 2.853 1.00 28.87 176 ALA B O 1
ATOM 2816 N N . ILE B 1 188 ? 31.386 -2.054 4.104 1.00 30.01 177 ILE B N 1
ATOM 2817 C CA . ILE B 1 188 ? 31.388 -3.304 4.930 1.00 31.45 177 ILE B CA 1
ATOM 2818 C C . ILE B 1 188 ? 31.107 -4.508 4.014 1.00 32.39 177 ILE B C 1
ATOM 2819 O O . ILE B 1 188 ? 31.890 -5.487 4.058 1.00 32.91 177 ILE B O 1
ATOM 2824 N N . VAL B 1 189 ? 30.048 -4.451 3.201 1.00 27.92 178 VAL B N 1
ATOM 2825 C CA . VAL B 1 189 ? 29.627 -5.587 2.325 1.00 30.49 178 VAL B CA 1
ATOM 2826 C C . VAL B 1 189 ? 30.800 -5.963 1.413 1.00 30.62 178 VAL B C 1
ATOM 2827 O O . VAL B 1 189 ? 31.021 -7.181 1.215 1.00 33.19 178 VAL B O 1
ATOM 2831 N N . ASN B 1 190 ? 31.565 -4.976 0.960 1.00 32.54 179 ASN B N 1
ATOM 2832 C CA . ASN B 1 190 ? 32.714 -5.167 0.036 1.00 37.85 179 ASN B CA 1
ATOM 2833 C C . ASN B 1 190 ? 33.918 -5.766 0.773 1.00 40.71 179 ASN B C 1
ATOM 2834 O O . ASN B 1 190 ? 34.990 -5.855 0.152 1.00 49.31 179 ASN B O 1
ATOM 2839 N N . THR B 1 191 ? 33.794 -6.136 2.046 1.00 42.88 180 THR B N 1
ATOM 2840 C CA . THR B 1 191 ? 34.860 -6.872 2.781 1.00 46.01 180 THR B CA 1
ATOM 2841 C C . THR B 1 191 ? 34.220 -8.014 3.582 1.00 48.47 180 THR B C 1
ATOM 2842 O O . THR B 1 191 ? 34.824 -8.513 4.529 1.00 54.89 180 THR B O 1
#

B-factor: mean 15.19, std 8.89, range [4.52, 62.72]

Organism: Gossypium hirsutum (NCBI:txid3635)

Solvent-accessible surface area: 15395 Å² total; per-residue (Å²): 92,79,10,28,70,100,80,3,85,22,18,57,48,108,56,43,136,25,4,156,66,5,36,6,0,1,1,15,0,25,0,85,35,25,101,151,1,2,54,16,0,0,85,10,0,4,1,10,5,0,0,30,36,80,20,90,185,96,139,28,5,28,14,0,0,1,48,40,92,49,102,83,14,48,112,73,81,38,62,20,3,19,43,0,16,34,82,58,15,2,0,11,0,2,11,66,113,34,20,61,120,71,134,153,44,142,30,24,31,28,6,26,66,138,52,46,0,3,0,10,0,0,0,11,6,92,61,4,132,84,0,4,128,32,0,116,91,64,62,19,108,63,50,50,138,46,31,102,11,42,0,21,0,70,4,65,25,12,1,59,0,20,0,2,13,62,114,12,12,80,60,63,39,101,147,97,86,11,28,66,98,84,2,88,21,18,47,67,100,31,46,126,35,2,120,72,5,39,7,0,1,1,15,0,23,0,87,32,22,115,139,1,3,68,14,0,0,88,12,0,3,1,3,4,0,0,29,25,75,21,89,167,80,134,25,4,25,13,0,0,1,50,44,94,41,103,93,15,48,112,70,76,38,70,19,4,20,64,0,12,30,80,44,15,1,0,9,0,3,10,68,114,33,18,61,118,70,128,134,52,190,44,20,29,22,5,28,69,111,42,42,0,2,0,11,0,0,0,12,6,73,59,55,180,95,0,25,89,26,0,118,82,57,65,21,106,75,86,74,48,0,55,3,40,28,15,1,58,0,36,2,14,12,66,113,30,17,82,59,125,48,91,153

Radius of gyration: 19.39 Å; Cα contacts (8 Å, |Δi|>4): 781; chains: 2; bounding box: 49×51×52 Å

Foldseek 3Di:
DCPDCVNPPPDDPDDDPVCPLPAQQEDEDEDQDVVQQCCCCCVLVNKDFQAWDDDVVQQKIWTKIGPDDSVPADPPRVRSVVVSRSDHDIYTYMYRPPSNPPVVNPADDQQPDPVHDHAAAEDADAAQVVSVVVCVVVVWAWPDDCPLFKTWTAGPRGHTYIYGYVVSVVSNVVD/DCPDCVNPPPDDPDPDPVCPLPAQQEDEDEDQDVVQQCCCCCVLVVWDFQAWADDVVQQKIWGKIGHDDNVPADPPRVSSVVVSRSHHDIYTYMYRPCSNPDPPNPADDQQPDPVHDHAAAEDADADPVVSVVVCVVVVFDPPVWTAGPRGHTYHYDYVVRVVVVVVD

Secondary structure (DSSP, 8-state):
-TTSGGGSTT---S--GGGTT-EEEEEEEE-S-HHHHHHIIIIIS--EEEEEEEEGGGTEEEEEEESS-GGGS-SSHHHHHHHHTT-SSEEEEEEETTTTT-TT----B-SSSSSPBEEEEEEE-S-HHHHHHHHHHTTPPBSS-SBTTBEEEE-TT--EEEEE-HHHHHHHHT-/-TTSGGGSTT---SPPGGGTT-EEEEEEEEES-HHHHHIIIIIIS--EEEEEEEEGGGTEEEEEEESS-GGGS-SSHHHHHHHHHT-SSEEEEEEETTGGG-TT----B-SSSSSPBEEEEEEE-S-HHHHHHHHHHTTPPB--EEE-TT--EEEEE-HHHHHHHHT-

Nearest PDB structures (foldseek):
  7vq6-assembly1_A  TM=1.006E+00  e=1.268E-40  Gossypium hirsutum
  7vq6-assembly1_B  TM=1.000E+00  e=2.132E-34  Gossypium hirsutum
  4x2a-assembly1_A  TM=9.691E-01  e=1.244E-25  Mus musculus
  7wsz-assembly1_B  TM=9.660E-01  e=5.458E-25  Homo sapiens
  4x2a-assembly1_B  TM=9.434E-01  e=9.129E-25  Mus musculus

Sequence (343 aa):
SKESPANNPGLHTPPDEATKGYIMQQTMFRIKDPKRTLEEFYSRRVLGMSLLNKVDVPYMKMTLYMMGYEDVSSAPSDPVEKTIWTFGRRPATMELTHFWGTENDPEFKGYHNGNSEEPIGFGHIGITVDDMMYKKACERFEESLGVEFVKKPSDGYTFIKDPDGYWIIEIFDLNGIRAIVNTSKESPANNPGLHTPPDEATKGYIMQQTMFRIKDPKRTLEFYSRVLGMSLLNKVDVPYMMKMTLYMMMGYEDVSSAPSDPVEKTIWTFGRPATMELTHFWGTENDPEFKGYHNGNSEPIGFGHIGITVDDMYKACEERFESLGVEFVTFIKDPDGYWIEIFDLNGIRAIVNT